Protein AF-F4RQF4-F1 (afdb_monomer_lite)

Structure (mmCIF, N/CA/C/O backbone):
data_AF-F4RQF4-F1
#
_entry.id   AF-F4RQF4-F1
#
loop_
_atom_site.group_PDB
_atom_site.id
_atom_site.type_symbol
_atom_site.label_atom_id
_atom_site.label_alt_id
_atom_site.label_comp_id
_atom_site.label_asym_id
_atom_site.label_entity_id
_atom_site.label_seq_id
_atom_site.pdbx_PDB_ins_code
_atom_site.Cartn_x
_atom_site.Cartn_y
_atom_site.Cartn_z
_atom_site.occupancy
_atom_site.B_iso_or_equiv
_atom_site.auth_seq_id
_atom_site.auth_comp_id
_atom_site.auth_asym_id
_atom_site.auth_atom_id
_atom_site.pdbx_PDB_model_num
ATOM 1 N N . MET A 1 1 ? -10.467 -9.268 26.235 1.00 45.09 1 MET A N 1
ATOM 2 C CA . MET A 1 1 ? -9.066 -8.812 26.060 1.00 45.09 1 MET A CA 1
ATOM 3 C C . MET A 1 1 ? -8.071 -9.409 27.063 1.00 45.09 1 MET A C 1
ATOM 5 O O . MET A 1 1 ? -6.919 -9.561 26.689 1.00 45.09 1 MET A O 1
ATOM 9 N N . ALA A 1 2 ? -8.479 -9.850 28.263 1.00 43.97 2 ALA A N 1
ATOM 10 C CA . ALA A 1 2 ? -7.574 -10.478 29.244 1.00 43.97 2 ALA A CA 1
ATOM 11 C C . ALA A 1 2 ? -6.861 -11.771 28.770 1.00 43.97 2 ALA A C 1
ATOM 13 O O . ALA A 1 2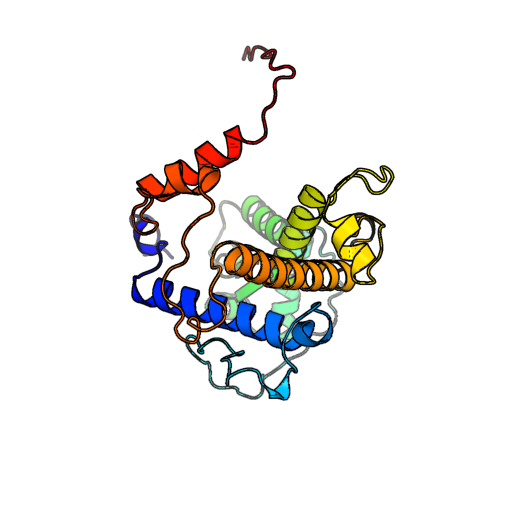 ? -5.805 -12.105 29.287 1.00 43.97 2 ALA A O 1
ATOM 14 N N . LEU A 1 3 ? -7.401 -12.482 27.769 1.00 50.00 3 LEU A N 1
ATOM 15 C CA . LEU A 1 3 ? -6.802 -13.707 27.205 1.00 50.00 3 LEU A CA 1
ATOM 16 C C . LEU A 1 3 ? -5.628 -13.461 26.235 1.00 50.00 3 LEU A C 1
ATOM 18 O O . LEU A 1 3 ? -4.933 -14.411 25.871 1.00 50.00 3 LEU A O 1
ATOM 22 N N . ALA A 1 4 ? -5.450 -12.223 25.765 1.00 56.03 4 ALA A N 1
ATOM 23 C CA . ALA A 1 4 ? -4.355 -11.845 24.865 1.00 56.03 4 ALA A CA 1
ATOM 24 C C . ALA A 1 4 ? -3.188 -11.187 25.614 1.00 56.03 4 ALA A C 1
ATOM 26 O O . ALA A 1 4 ? -2.066 -11.169 25.112 1.00 56.03 4 ALA A O 1
ATOM 27 N N . ASP A 1 5 ? -3.447 -10.676 26.817 1.00 48.09 5 ASP A N 1
ATOM 28 C CA . ASP A 1 5 ? -2.423 -10.089 27.664 1.00 48.09 5 ASP A CA 1
ATOM 29 C C . ASP A 1 5 ? -1.474 -11.203 28.141 1.00 48.09 5 ASP A C 1
ATOM 31 O O . ASP A 1 5 ? -1.923 -12.228 28.655 1.00 48.09 5 ASP A O 1
ATOM 35 N N . LYS A 1 6 ? -0.161 -11.020 27.948 1.00 59.88 6 LYS A N 1
ATOM 36 C CA . LYS A 1 6 ? 0.921 -11.947 28.361 1.00 59.88 6 LYS A CA 1
ATOM 37 C C . LYS A 1 6 ? 1.139 -13.227 27.532 1.00 59.88 6 LYS A C 1
ATOM 39 O O . LYS A 1 6 ? 1.887 -14.098 27.977 1.00 59.88 6 LYS A O 1
ATOM 44 N N . LYS A 1 7 ? 0.569 -13.373 26.329 1.00 70.88 7 LYS A N 1
ATOM 45 C CA . LYS A 1 7 ? 1.021 -14.445 25.415 1.00 70.88 7 LYS A CA 1
ATOM 46 C C . LYS A 1 7 ? 2.384 -14.092 24.815 1.00 70.88 7 LYS A C 1
ATOM 48 O O . LYS A 1 7 ? 2.594 -12.962 24.384 1.00 70.88 7 LYS A O 1
ATOM 53 N N . SER A 1 8 ? 3.299 -15.063 24.785 1.00 75.38 8 SER A N 1
ATOM 54 C CA . SER A 1 8 ? 4.610 -14.876 24.161 1.00 75.38 8 SER A CA 1
ATOM 55 C C . SER A 1 8 ? 4.438 -14.640 22.662 1.00 75.38 8 SER A C 1
ATOM 57 O O . SER A 1 8 ? 3.723 -15.378 21.983 1.00 75.38 8 SER A O 1
ATOM 59 N N . VAL A 1 9 ? 5.061 -13.578 22.159 1.00 78.69 9 VAL A N 1
ATOM 60 C CA . VAL A 1 9 ? 5.030 -13.223 20.743 1.00 78.69 9 VAL A CA 1
ATOM 61 C C . VAL A 1 9 ? 6.140 -14.004 20.050 1.00 78.69 9 VAL A C 1
ATOM 63 O O . VAL A 1 9 ? 7.322 -13.736 20.257 1.00 78.69 9 VAL A O 1
ATOM 66 N N . HIS A 1 10 ? 5.768 -14.987 19.235 1.00 81.50 10 HIS A N 1
ATOM 67 C CA . HIS A 1 10 ? 6.730 -15.761 18.458 1.00 81.50 10 HIS A CA 1
ATOM 68 C C . HIS A 1 10 ? 7.079 -15.014 17.168 1.00 81.50 10 HIS A C 1
ATOM 70 O O . HIS A 1 10 ? 6.206 -14.767 16.340 1.00 81.50 10 HIS A O 1
ATOM 76 N N . LEU A 1 11 ? 8.361 -14.678 16.975 1.00 78.00 11 LEU A N 1
ATOM 77 C CA . LEU A 1 11 ? 8.839 -14.008 15.755 1.00 78.00 11 LEU A CA 1
ATOM 78 C C . LEU A 1 11 ? 8.528 -14.811 14.485 1.00 78.00 11 LEU A C 1
ATOM 80 O O . LEU A 1 11 ? 8.206 -14.230 13.455 1.00 78.00 11 LEU A O 1
ATOM 84 N N . SER A 1 12 ? 8.539 -16.143 14.581 1.00 81.50 12 SER A N 1
ATOM 85 C CA . SER A 1 12 ? 8.175 -17.043 13.484 1.00 81.50 12 SER A CA 1
ATOM 86 C C . SER A 1 12 ? 6.748 -16.836 12.974 1.00 81.50 12 SER A C 1
ATOM 88 O O . SER A 1 12 ? 6.479 -17.151 11.825 1.00 81.50 12 SER A O 1
ATOM 90 N N . SER A 1 13 ? 5.845 -16.281 13.790 1.00 80.31 13 SER A N 1
ATOM 91 C CA . SER A 1 13 ? 4.480 -15.944 13.368 1.00 80.31 13 SER A CA 1
ATOM 92 C C . SER A 1 13 ? 4.416 -14.735 12.426 1.00 80.31 13 SER A C 1
ATOM 94 O O . SER A 1 13 ? 3.357 -14.467 11.869 1.00 80.31 13 SER A O 1
ATOM 96 N N . PHE A 1 14 ? 5.519 -13.996 12.263 1.00 81.19 14 PHE A N 1
ATOM 97 C CA . PHE A 1 14 ? 5.645 -12.873 11.326 1.00 81.19 14 PHE A CA 1
ATOM 98 C C . PHE A 1 14 ? 6.533 -13.201 10.121 1.00 81.19 14 PHE A C 1
ATOM 100 O O . PHE A 1 14 ? 6.677 -12.371 9.224 1.00 81.19 14 PHE A O 1
ATOM 107 N N . CYS A 1 15 ? 7.151 -14.383 10.100 1.00 86.44 15 CYS A N 1
ATOM 108 C CA . CYS A 1 15 ? 7.940 -14.843 8.967 1.00 86.44 15 CYS A CA 1
ATOM 109 C C . CYS A 1 15 ? 7.022 -15.527 7.947 1.00 86.44 15 CYS A C 1
ATOM 111 O O . CYS A 1 15 ? 6.143 -16.290 8.352 1.00 86.44 15 CYS A O 1
ATOM 113 N N . PRO A 1 16 ? 7.229 -15.306 6.637 1.00 88.38 16 PRO A N 1
ATOM 114 C CA . PRO A 1 16 ? 6.463 -16.012 5.627 1.00 88.38 16 PRO A CA 1
ATOM 115 C C . PRO A 1 16 ? 6.778 -17.507 5.687 1.00 88.38 16 PRO A C 1
ATOM 117 O O . PRO A 1 16 ? 7.935 -17.929 5.768 1.00 88.38 16 PRO A O 1
ATOM 120 N N . THR A 1 17 ? 5.739 -18.319 5.595 1.00 89.88 17 THR A N 1
ATOM 121 C CA . THR A 1 17 ? 5.854 -19.750 5.343 1.00 89.88 17 THR A CA 1
ATOM 122 C C . THR A 1 17 ? 6.448 -20.001 3.950 1.00 89.88 17 THR A C 1
ATOM 124 O O . THR A 1 17 ? 6.355 -19.149 3.059 1.00 89.88 17 THR A O 1
ATOM 127 N N . PRO A 1 18 ? 7.011 -21.196 3.689 1.00 91.06 18 PRO A N 1
ATOM 128 C CA . PRO A 1 18 ? 7.488 -21.552 2.352 1.00 91.06 18 PRO A CA 1
ATOM 129 C C . PRO A 1 18 ? 6.420 -21.399 1.255 1.00 91.06 18 PRO A C 1
ATOM 131 O O . PRO A 1 18 ? 6.734 -20.994 0.135 1.00 91.06 18 PRO A O 1
ATOM 134 N N . ALA A 1 19 ? 5.152 -21.675 1.578 1.00 90.31 19 ALA A N 1
ATOM 135 C CA . ALA A 1 19 ? 4.033 -21.503 0.655 1.00 90.31 19 ALA A CA 1
ATOM 136 C C . ALA A 1 19 ? 3.764 -20.020 0.344 1.00 90.31 19 ALA A C 1
ATOM 138 O O . ALA A 1 19 ? 3.606 -19.654 -0.821 1.00 90.31 19 ALA A O 1
ATOM 139 N N . GLU A 1 20 ? 3.776 -19.153 1.360 1.00 90.19 20 GLU A N 1
ATOM 140 C CA . GLU A 1 20 ? 3.622 -17.702 1.186 1.00 90.19 20 GLU A CA 1
ATOM 141 C C . GLU A 1 20 ? 4.799 -17.094 0.416 1.00 90.19 20 GLU A C 1
ATOM 143 O O . GLU A 1 20 ? 4.597 -16.240 -0.446 1.00 90.19 20 GLU A O 1
ATOM 148 N N . ALA A 1 21 ? 6.024 -17.572 0.645 1.00 91.25 21 ALA A N 1
ATOM 149 C CA . ALA A 1 21 ? 7.192 -17.152 -0.125 1.00 91.25 21 ALA A CA 1
ATOM 150 C C . ALA A 1 21 ? 7.071 -17.546 -1.611 1.00 91.25 21 ALA A C 1
ATOM 152 O O . ALA A 1 21 ? 7.332 -16.730 -2.498 1.00 91.25 21 ALA A O 1
ATOM 153 N N . ALA A 1 22 ? 6.623 -18.771 -1.908 1.00 90.56 22 ALA A N 1
ATOM 154 C CA . ALA A 1 22 ? 6.377 -19.217 -3.282 1.00 90.56 22 ALA A CA 1
ATOM 155 C C . ALA A 1 22 ? 5.245 -18.422 -3.962 1.00 90.56 22 ALA A C 1
ATOM 157 O O . ALA A 1 22 ? 5.332 -18.078 -5.150 1.00 90.56 22 ALA A O 1
ATOM 158 N N . HIS A 1 23 ? 4.198 -18.083 -3.204 1.00 92.12 23 HIS A N 1
ATOM 159 C CA . HIS A 1 23 ? 3.141 -17.187 -3.665 1.00 92.12 23 HIS A CA 1
ATOM 160 C C . HIS A 1 23 ? 3.707 -15.803 -3.999 1.00 92.12 23 HIS A C 1
ATOM 162 O O . HIS A 1 23 ? 3.520 -15.320 -5.118 1.00 92.12 23 HIS A O 1
ATOM 168 N N . TRP A 1 24 ? 4.498 -15.215 -3.099 1.00 91.50 24 TRP A N 1
ATOM 169 C CA . TRP A 1 24 ? 5.142 -13.919 -3.305 1.00 91.50 24 TRP A CA 1
ATOM 170 C C . TRP A 1 24 ? 6.011 -13.883 -4.569 1.00 91.50 24 TRP A C 1
ATOM 172 O O . TRP A 1 24 ? 5.913 -12.947 -5.365 1.00 91.50 24 TRP A O 1
ATOM 182 N N . VAL A 1 25 ? 6.790 -14.937 -4.832 1.00 90.75 25 VAL A N 1
ATOM 183 C CA . VAL A 1 25 ? 7.550 -15.074 -6.088 1.00 90.75 25 VAL A CA 1
ATOM 184 C C . VAL A 1 25 ? 6.623 -15.010 -7.305 1.00 90.75 25 VAL A C 1
ATOM 186 O O . VAL A 1 25 ? 6.936 -14.344 -8.294 1.00 90.75 25 VAL A O 1
ATOM 189 N N . SER A 1 26 ? 5.465 -15.666 -7.242 1.00 89.69 26 SER A N 1
ATOM 190 C CA . SER A 1 26 ? 4.463 -15.629 -8.314 1.00 89.69 26 SER A CA 1
ATOM 191 C C . SER A 1 26 ? 3.871 -14.227 -8.499 1.00 89.69 26 SER A C 1
ATOM 193 O O . SER A 1 26 ? 3.654 -13.798 -9.634 1.00 89.69 26 SER A O 1
ATOM 195 N N . VAL A 1 27 ? 3.679 -13.473 -7.411 1.00 91.69 27 VAL A N 1
ATOM 196 C CA . VAL A 1 27 ? 3.253 -12.066 -7.462 1.00 91.69 27 VAL A CA 1
ATOM 197 C C . VAL A 1 27 ? 4.291 -11.201 -8.172 1.00 91.69 27 VAL A C 1
ATOM 199 O O . VAL A 1 27 ? 3.941 -10.460 -9.093 1.00 91.69 27 VAL A O 1
ATOM 202 N N . VAL A 1 28 ? 5.566 -11.316 -7.793 1.00 90.88 28 VAL A N 1
ATOM 203 C CA . VAL A 1 28 ? 6.661 -10.555 -8.414 1.00 90.88 28 VAL A CA 1
ATOM 204 C C . VAL A 1 28 ? 6.774 -10.890 -9.902 1.00 90.88 28 VAL A C 1
ATOM 206 O O . VAL A 1 28 ? 6.794 -9.978 -10.730 1.00 90.88 28 VAL A O 1
ATOM 209 N N . LYS A 1 29 ? 6.743 -12.179 -10.270 1.00 89.06 29 LYS A N 1
ATOM 210 C CA . LYS A 1 29 ? 6.743 -12.618 -11.677 1.00 89.06 29 LYS A CA 1
ATOM 211 C C . LYS A 1 29 ? 5.590 -12.001 -12.466 1.00 89.06 29 LYS A C 1
ATOM 213 O O . LYS A 1 29 ? 5.806 -11.527 -13.579 1.00 89.06 29 LYS A O 1
ATOM 218 N N . ALA A 1 30 ? 4.391 -11.937 -11.886 1.00 91.25 30 ALA A N 1
ATOM 219 C CA . ALA A 1 30 ? 3.243 -11.326 -12.545 1.00 91.25 30 ALA A CA 1
ATOM 220 C C . ALA A 1 30 ? 3.394 -9.810 -12.747 1.00 91.25 30 ALA A C 1
ATOM 222 O O . ALA A 1 30 ? 2.991 -9.280 -13.785 1.00 91.25 30 ALA A O 1
ATOM 223 N N . GLN A 1 31 ? 4.002 -9.107 -11.787 1.00 91.75 31 GLN A N 1
ATOM 224 C CA . GLN A 1 31 ? 4.306 -7.680 -11.921 1.00 91.75 31 GLN A CA 1
ATOM 225 C C . GLN A 1 31 ? 5.352 -7.420 -13.012 1.00 91.75 31 GLN A C 1
ATOM 227 O O . GLN A 1 31 ? 5.153 -6.529 -13.838 1.00 91.75 31 GLN A O 1
ATOM 232 N N . VAL A 1 32 ? 6.420 -8.222 -13.054 1.00 90.31 32 VAL A N 1
ATOM 233 C CA . VAL A 1 32 ? 7.471 -8.167 -14.085 1.00 90.31 32 VAL A CA 1
ATOM 234 C C . VAL A 1 32 ? 6.878 -8.433 -15.470 1.00 90.31 32 VAL A C 1
ATOM 236 O O . VAL A 1 32 ? 7.048 -7.626 -16.381 1.00 90.31 32 VAL A O 1
ATOM 239 N N . ALA A 1 33 ? 6.102 -9.510 -15.614 1.00 90.12 33 ALA A N 1
ATOM 240 C CA . ALA A 1 33 ? 5.395 -9.855 -16.846 1.00 90.12 33 ALA A CA 1
ATOM 241 C C . ALA A 1 33 ? 4.474 -8.728 -17.329 1.00 90.12 33 ALA A C 1
ATOM 243 O O . ALA A 1 33 ? 4.433 -8.406 -18.518 1.00 90.12 33 ALA A O 1
ATOM 244 N N . LYS A 1 34 ? 3.733 -8.109 -16.403 1.00 90.88 34 LYS A N 1
ATOM 245 C CA . LYS A 1 34 ? 2.860 -6.977 -16.711 1.00 90.88 34 LYS A CA 1
ATOM 246 C C . LYS A 1 34 ? 3.654 -5.765 -17.190 1.00 90.88 34 LYS A C 1
ATOM 248 O O . LYS A 1 34 ? 3.271 -5.173 -18.193 1.00 90.88 34 LYS A O 1
ATOM 253 N N . ALA A 1 35 ? 4.739 -5.416 -16.502 1.00 90.50 35 ALA A N 1
ATOM 254 C CA . ALA A 1 35 ? 5.594 -4.300 -16.890 1.00 90.50 35 ALA A CA 1
ATOM 255 C C . ALA A 1 35 ? 6.211 -4.535 -18.279 1.00 90.50 35 ALA A C 1
ATOM 257 O O . ALA A 1 35 ? 6.092 -3.675 -19.145 1.00 90.50 35 ALA A O 1
ATOM 258 N N . LEU A 1 36 ? 6.752 -5.729 -18.544 1.00 88.00 36 LEU A N 1
ATOM 259 C CA . LEU A 1 36 ? 7.273 -6.090 -19.864 1.00 88.00 36 LEU A CA 1
ATOM 260 C C . LEU A 1 36 ? 6.205 -5.941 -20.952 1.00 88.00 36 LEU A C 1
ATOM 262 O O . LEU A 1 36 ? 6.428 -5.256 -21.941 1.00 88.00 36 LEU A O 1
ATOM 266 N N . LYS A 1 37 ? 5.014 -6.516 -20.753 1.00 86.94 37 LYS A N 1
ATOM 267 C CA . LYS A 1 37 ? 3.921 -6.459 -21.738 1.00 86.94 37 LYS A CA 1
ATOM 268 C C . LYS A 1 37 ? 3.406 -5.039 -22.005 1.00 86.94 37 LYS A C 1
ATOM 270 O O . LYS A 1 37 ? 2.798 -4.808 -23.051 1.00 86.94 37 LYS A O 1
ATOM 275 N N . GLU A 1 38 ? 3.547 -4.127 -21.049 1.00 87.94 38 GLU A N 1
ATOM 276 C CA . GLU A 1 38 ? 3.154 -2.722 -21.194 1.00 87.94 38 GLU A CA 1
ATOM 277 C C . GLU A 1 38 ? 4.241 -1.872 -21.869 1.00 87.94 38 GLU A C 1
ATOM 279 O O . GLU A 1 38 ? 3.892 -0.921 -22.556 1.00 87.94 38 GLU A O 1
ATOM 284 N N . TYR A 1 39 ? 5.524 -2.210 -21.698 1.00 85.75 39 TYR A N 1
ATOM 285 C CA . TYR A 1 39 ? 6.648 -1.407 -22.198 1.00 85.75 39 TYR A CA 1
ATOM 286 C C . TYR A 1 39 ? 7.415 -2.025 -23.374 1.00 85.75 39 TYR A C 1
ATOM 288 O O . TYR A 1 39 ? 8.308 -1.367 -23.897 1.00 85.75 39 TYR A O 1
ATOM 296 N N . VAL A 1 40 ? 7.084 -3.246 -23.811 1.00 83.88 40 VAL A N 1
ATOM 297 C CA . VAL A 1 40 ? 7.799 -3.960 -24.888 1.00 83.88 40 VAL A CA 1
ATOM 298 C C . VAL A 1 40 ? 7.928 -3.131 -26.169 1.00 83.88 40 VAL A C 1
ATOM 300 O O . VAL A 1 40 ? 9.009 -3.076 -26.741 1.00 83.88 40 VAL A O 1
ATOM 303 N N . ASP A 1 41 ? 6.880 -2.397 -26.548 1.00 84.69 41 ASP A N 1
ATOM 304 C CA . ASP A 1 41 ? 6.856 -1.578 -27.769 1.00 84.69 41 ASP A CA 1
ATOM 305 C C . ASP A 1 41 ? 7.800 -0.360 -27.691 1.00 84.69 41 ASP A C 1
ATOM 307 O O . ASP A 1 41 ? 8.138 0.250 -28.702 1.00 84.69 41 ASP A O 1
ATOM 311 N N . HIS A 1 42 ? 8.244 -0.003 -26.483 1.00 79.56 42 HIS A N 1
ATOM 312 C CA . HIS A 1 42 ? 9.169 1.100 -26.221 1.00 79.56 42 HIS A CA 1
ATOM 313 C C . HIS A 1 42 ? 10.614 0.630 -26.013 1.00 79.56 42 HIS A C 1
ATOM 315 O O . HIS A 1 42 ? 11.502 1.456 -25.793 1.00 79.56 42 HIS A O 1
ATOM 321 N N . LEU A 1 43 ? 10.866 -0.682 -26.047 1.00 77.44 43 LEU A N 1
ATOM 322 C CA . LEU A 1 43 ? 12.189 -1.244 -25.820 1.00 77.44 43 LEU A CA 1
ATOM 323 C C . LEU A 1 43 ? 12.943 -1.428 -27.145 1.00 77.44 43 LEU A C 1
ATOM 325 O O . LEU A 1 43 ? 12.468 -2.135 -28.036 1.00 77.44 43 LEU A O 1
ATOM 329 N N . PRO A 1 44 ? 14.146 -0.845 -27.289 1.00 74.44 44 PRO A N 1
ATOM 330 C CA . PRO A 1 44 ? 14.930 -0.999 -28.506 1.00 74.44 44 PRO A CA 1
ATOM 331 C C . PRO A 1 44 ? 15.363 -2.460 -28.677 1.00 74.44 44 PRO A C 1
ATOM 333 O O . PRO A 1 44 ? 15.967 -3.043 -27.779 1.00 74.44 44 PRO A O 1
ATOM 336 N N . GLY A 1 45 ? 15.057 -3.043 -29.839 1.00 75.12 45 GLY A N 1
ATOM 337 C CA . GLY A 1 45 ? 15.397 -4.433 -30.164 1.00 75.12 45 GLY A CA 1
ATOM 338 C C . GLY A 1 45 ? 14.482 -5.488 -29.535 1.00 75.12 45 GLY A C 1
ATOM 339 O O . GLY A 1 45 ? 14.750 -6.679 -29.687 1.00 75.12 45 GLY A O 1
ATOM 340 N N . ALA A 1 46 ? 13.408 -5.087 -28.849 1.00 73.56 46 ALA A N 1
ATOM 341 C CA . ALA A 1 46 ? 12.435 -6.034 -28.325 1.00 73.56 46 ALA A CA 1
ATOM 342 C C . ALA A 1 46 ? 11.587 -6.659 -29.450 1.00 73.56 46 ALA A C 1
ATOM 344 O O . ALA A 1 46 ? 11.332 -6.016 -30.474 1.00 73.56 46 ALA A O 1
ATOM 345 N N . PRO A 1 47 ? 11.140 -7.918 -29.284 1.00 76.19 47 PRO A N 1
ATOM 346 C CA . PRO A 1 47 ? 10.203 -8.521 -30.217 1.00 76.19 47 PRO A CA 1
ATOM 347 C C . PRO A 1 47 ? 8.865 -7.776 -30.185 1.00 76.19 47 PRO A C 1
ATOM 349 O O . PRO A 1 47 ? 8.472 -7.229 -29.157 1.00 76.19 47 PRO A O 1
ATOM 352 N N . ASP A 1 48 ? 8.139 -7.826 -31.302 1.00 79.44 48 ASP A N 1
ATOM 353 C CA . ASP A 1 48 ? 6.743 -7.384 -31.361 1.00 79.44 48 ASP A CA 1
ATOM 354 C C . ASP A 1 48 ? 5.945 -8.021 -30.211 1.00 79.44 48 ASP A C 1
ATOM 356 O O . ASP A 1 48 ? 6.075 -9.219 -29.935 1.00 79.44 48 ASP A O 1
ATOM 360 N N . ARG A 1 49 ? 5.103 -7.227 -29.549 1.00 79.25 49 ARG A N 1
ATOM 361 C CA . ARG A 1 49 ? 4.221 -7.651 -28.463 1.00 79.25 49 ARG A CA 1
ATOM 362 C C . ARG A 1 49 ? 3.437 -8.923 -28.780 1.00 79.25 49 ARG A C 1
ATOM 364 O O . ARG A 1 49 ? 3.214 -9.727 -27.876 1.00 79.25 49 ARG A O 1
ATOM 371 N N . LEU A 1 50 ? 3.025 -9.114 -30.035 1.00 80.25 50 LEU A N 1
ATOM 372 C CA . LEU A 1 50 ? 2.293 -10.307 -30.484 1.00 80.25 50 LEU A CA 1
ATOM 373 C C . LEU A 1 50 ? 3.148 -11.583 -30.490 1.00 80.25 50 LEU A C 1
ATOM 375 O O . LEU A 1 50 ? 2.607 -12.684 -30.452 1.00 80.25 50 LEU A O 1
ATOM 379 N N . LYS A 1 51 ? 4.475 -11.438 -30.525 1.00 80.56 51 LYS A N 1
ATOM 380 C CA . LYS A 1 51 ? 5.447 -12.539 -30.486 1.00 80.56 51 LYS A CA 1
ATOM 381 C C . LYS A 1 51 ? 5.861 -12.909 -29.062 1.00 80.56 51 LYS A C 1
ATOM 383 O O . LYS A 1 51 ? 6.612 -13.867 -28.887 1.00 80.56 51 LYS A O 1
ATOM 388 N N . LEU A 1 52 ? 5.413 -12.162 -28.050 1.00 77.56 52 LEU A N 1
ATOM 389 C CA . LEU A 1 52 ? 5.672 -12.523 -26.661 1.00 77.56 52 LEU A CA 1
ATOM 390 C C . LEU A 1 52 ? 4.934 -13.822 -26.302 1.00 77.56 52 LEU A C 1
ATOM 392 O O . LEU A 1 52 ? 3.786 -14.011 -26.713 1.00 77.56 52 LEU A O 1
ATOM 396 N N . PRO A 1 53 ? 5.547 -14.699 -25.487 1.00 81.75 53 PRO A N 1
ATOM 397 C CA . PRO A 1 53 ? 4.854 -15.866 -24.962 1.00 81.75 53 PRO A CA 1
ATOM 398 C C . PRO A 1 53 ? 3.659 -15.442 -24.098 1.00 81.75 53 PRO A C 1
ATOM 400 O O . PRO A 1 53 ? 3.551 -14.297 -23.647 1.00 81.75 53 PRO A O 1
ATOM 403 N N . SER A 1 54 ? 2.752 -16.380 -23.824 1.00 85.44 54 SER A N 1
ATOM 404 C CA . SER A 1 54 ? 1.639 -16.132 -22.906 1.00 85.44 54 SER A CA 1
ATOM 405 C C . SER A 1 54 ? 2.162 -15.910 -21.484 1.00 85.44 54 SER A C 1
ATOM 407 O O . SER A 1 54 ? 2.417 -16.855 -20.741 1.00 85.44 54 SER A O 1
ATOM 409 N N . LEU A 1 55 ? 2.331 -14.643 -21.104 1.00 86.50 55 LEU A N 1
ATOM 410 C CA . LEU A 1 55 ? 2.803 -14.249 -19.782 1.00 86.50 55 LEU A CA 1
ATOM 411 C C . LEU A 1 55 ? 1.639 -14.099 -18.796 1.00 86.50 55 LEU A C 1
ATOM 413 O O . LEU A 1 55 ? 0.648 -13.416 -19.069 1.00 86.50 55 LEU A O 1
ATOM 417 N N . MET A 1 56 ? 1.803 -14.658 -17.598 1.00 88.31 56 MET A N 1
ATOM 418 C CA . MET A 1 56 ? 0.886 -14.435 -16.481 1.00 88.31 56 MET A CA 1
ATOM 419 C C . MET A 1 56 ? 1.068 -13.016 -15.940 1.00 88.31 56 MET A C 1
ATOM 421 O O . MET A 1 56 ? 2.019 -12.745 -15.224 1.00 88.31 56 MET A O 1
ATOM 425 N N . THR A 1 57 ? 0.162 -12.093 -16.273 1.00 89.94 57 THR A N 1
ATOM 426 C CA . THR A 1 57 ? 0.242 -10.681 -15.834 1.00 89.94 57 THR A CA 1
ATOM 427 C C . THR A 1 57 ? -0.616 -10.362 -14.611 1.00 89.94 57 THR A C 1
ATOM 429 O O . THR A 1 57 ? -0.701 -9.205 -14.191 1.00 89.94 57 THR A O 1
ATOM 432 N N . LYS A 1 58 ? -1.333 -11.358 -14.088 1.00 92.00 58 LYS A N 1
ATOM 433 C CA . LYS A 1 58 ? -2.160 -11.242 -12.889 1.00 92.00 58 LYS A CA 1
ATOM 434 C C . LYS A 1 58 ? -1.586 -12.179 -11.826 1.00 92.00 58 LYS A C 1
ATOM 436 O O . LYS A 1 58 ? -1.343 -13.341 -12.151 1.00 92.00 58 LYS A O 1
ATOM 441 N N . PRO A 1 59 ? -1.338 -11.685 -10.604 1.00 91.25 59 PRO A N 1
ATOM 442 C CA . PRO A 1 59 ? -0.884 -12.541 -9.521 1.00 91.25 59 PRO A CA 1
ATOM 443 C C . PRO A 1 59 ? -1.967 -13.576 -9.170 1.00 91.25 59 PRO A C 1
ATOM 445 O O . PRO A 1 59 ? -3.154 -13.291 -9.366 1.00 91.25 59 PRO A O 1
ATOM 448 N N . PRO A 1 60 ? -1.585 -14.753 -8.647 1.00 91.56 60 PRO A N 1
ATOM 449 C CA . PRO A 1 60 ? -2.551 -15.697 -8.098 1.00 91.56 60 PRO A CA 1
ATOM 450 C C . PRO A 1 60 ? -3.319 -15.052 -6.928 1.00 91.56 60 PRO A C 1
ATOM 452 O O . PRO A 1 60 ? -2.710 -14.323 -6.139 1.00 91.56 60 PRO A O 1
ATOM 455 N N . PRO A 1 61 ? -4.640 -15.281 -6.807 1.00 91.06 61 PRO A N 1
ATOM 456 C CA . PRO A 1 61 ? -5.426 -14.732 -5.705 1.00 91.06 61 PRO A CA 1
ATOM 457 C C . PRO A 1 61 ? -4.935 -15.283 -4.356 1.00 91.06 61 PRO A C 1
ATOM 459 O O . PRO A 1 61 ? -4.457 -16.414 -4.285 1.00 91.06 61 PRO A O 1
ATOM 462 N N . ILE A 1 62 ? -5.046 -14.472 -3.303 1.00 89.88 62 ILE A N 1
ATOM 463 C CA . ILE A 1 62 ? -4.884 -14.883 -1.900 1.00 89.88 62 ILE A CA 1
ATOM 464 C C . ILE A 1 62 ? -6.249 -14.701 -1.259 1.00 89.88 62 ILE A C 1
ATOM 466 O O . ILE A 1 62 ? -6.805 -13.612 -1.396 1.00 89.88 62 ILE A O 1
ATOM 470 N N . ASP A 1 63 ? -6.763 -15.749 -0.616 1.00 86.50 63 ASP A N 1
ATOM 471 C CA . ASP A 1 63 ? -8.010 -15.743 0.158 1.00 86.50 63 ASP A CA 1
ATOM 472 C C . ASP A 1 63 ? -9.108 -14.870 -0.470 1.00 86.50 63 ASP A C 1
ATOM 474 O O . ASP A 1 63 ? -9.519 -13.860 0.110 1.00 86.50 63 ASP A O 1
ATOM 478 N N . PRO A 1 64 ? -9.535 -15.193 -1.708 1.00 84.56 64 PRO A N 1
ATOM 479 C CA . PRO A 1 64 ? -10.527 -14.394 -2.402 1.00 84.56 64 PRO A CA 1
ATOM 480 C C . PRO A 1 64 ? -11.806 -14.339 -1.568 1.00 84.56 64 PRO A C 1
ATOM 482 O O . PRO A 1 64 ? -12.415 -15.362 -1.267 1.00 84.56 64 PRO A O 1
ATOM 485 N N . ILE A 1 65 ? -12.198 -13.125 -1.194 1.00 87.94 65 ILE A N 1
ATOM 486 C CA . ILE A 1 65 ? -13.450 -12.870 -0.490 1.00 87.94 65 ILE A CA 1
ATOM 487 C C . ILE A 1 65 ? -14.550 -12.746 -1.540 1.00 87.94 65 ILE A C 1
ATOM 489 O O . ILE A 1 65 ? -14.390 -12.020 -2.527 1.00 87.94 65 ILE A O 1
ATOM 493 N N . ASP A 1 66 ? -15.675 -13.418 -1.309 1.00 88.94 66 ASP A N 1
ATOM 494 C CA . ASP A 1 66 ? -16.836 -13.306 -2.180 1.00 88.94 66 ASP A CA 1
ATOM 495 C C . ASP A 1 66 ? -17.322 -11.855 -2.247 1.00 88.94 66 ASP A C 1
ATOM 497 O O . ASP A 1 66 ? -17.643 -11.209 -1.239 1.00 88.94 66 ASP A O 1
ATOM 501 N N . MET A 1 67 ? -17.371 -11.334 -3.473 1.00 86.38 67 MET A N 1
ATOM 502 C CA . MET A 1 67 ? -17.894 -10.001 -3.726 1.00 86.38 67 MET A CA 1
ATOM 503 C C . MET A 1 67 ? -19.395 -10.003 -3.457 1.00 86.38 67 MET A C 1
ATOM 505 O O . MET A 1 67 ? -20.170 -10.641 -4.166 1.00 86.38 67 MET A O 1
ATOM 509 N N . HIS A 1 68 ? -19.804 -9.242 -2.454 1.00 88.06 68 HIS A N 1
ATOM 510 C CA . HIS A 1 68 ? -21.198 -8.941 -2.173 1.00 88.06 68 HIS A CA 1
ATOM 511 C C . HIS A 1 68 ? -21.430 -7.445 -2.365 1.00 88.06 68 HIS A C 1
ATOM 513 O O . HIS A 1 68 ? -20.502 -6.638 -2.271 1.00 88.06 68 HIS A O 1
ATOM 519 N N . LEU A 1 69 ? -22.676 -7.067 -2.645 1.00 90.00 69 LEU A N 1
ATOM 520 C CA . LEU A 1 69 ? -23.049 -5.660 -2.672 1.00 90.00 69 LEU A CA 1
ATOM 521 C C . LEU A 1 69 ? -22.811 -5.080 -1.265 1.00 90.00 69 LEU A C 1
ATOM 523 O O . LEU A 1 69 ? -23.418 -5.577 -0.310 1.00 90.00 69 LEU A O 1
ATOM 527 N N . PRO A 1 70 ? -21.926 -4.080 -1.098 1.00 84.50 70 PRO A N 1
ATOM 528 C CA . PRO A 1 70 ? -21.655 -3.534 0.219 1.00 84.50 70 PRO A CA 1
ATOM 529 C C . PRO A 1 70 ? -22.901 -2.811 0.731 1.00 84.50 70 PRO A C 1
ATOM 531 O O . PRO A 1 70 ? -23.512 -2.010 0.022 1.00 84.50 70 PRO A O 1
ATOM 534 N N . ASN A 1 71 ? -23.266 -3.074 1.983 1.00 86.06 71 ASN A N 1
ATOM 535 C CA . ASN A 1 71 ? -24.339 -2.352 2.652 1.00 86.06 71 ASN A CA 1
ATOM 536 C C . ASN A 1 71 ? -23.792 -1.026 3.202 1.00 86.06 71 ASN A C 1
ATOM 538 O O . ASN A 1 71 ? -23.335 -0.956 4.343 1.00 86.06 71 ASN A O 1
ATOM 542 N N . ILE A 1 72 ? -23.756 0.001 2.351 1.00 87.81 72 ILE A N 1
ATOM 543 C CA . ILE A 1 72 ? -23.189 1.311 2.687 1.00 87.81 72 ILE A CA 1
ATOM 544 C C . ILE A 1 72 ? -24.277 2.189 3.305 1.00 87.81 72 ILE A C 1
ATOM 546 O O . ILE A 1 72 ? -25.232 2.572 2.631 1.00 87.81 72 ILE A O 1
ATOM 550 N N . HIS A 1 73 ? -24.088 2.560 4.570 1.00 85.44 73 HIS A N 1
ATOM 551 C CA . HIS A 1 73 ? -24.916 3.548 5.260 1.00 85.44 73 HIS A CA 1
ATOM 552 C C . HIS A 1 73 ? -24.141 4.848 5.396 1.00 85.44 73 HIS A C 1
ATOM 554 O O . HIS A 1 73 ? -23.073 4.882 6.008 1.00 85.44 73 HIS A O 1
ATOM 560 N N . PHE A 1 74 ? -24.676 5.925 4.829 1.00 89.31 74 PHE A N 1
ATOM 561 C CA . PHE A 1 74 ? -24.083 7.246 4.980 1.00 89.31 74 PHE A CA 1
ATOM 562 C C . PHE A 1 74 ? -24.527 7.867 6.299 1.00 89.31 74 PHE A C 1
ATOM 564 O O . PHE A 1 74 ? -25.719 8.059 6.543 1.00 89.31 74 PHE A O 1
ATOM 571 N N . LEU A 1 75 ? -23.548 8.210 7.129 1.00 88.50 75 LEU A N 1
ATOM 572 C CA . LEU A 1 75 ? -23.771 9.066 8.283 1.00 88.50 75 LEU A CA 1
ATOM 573 C C . LEU A 1 75 ? -23.943 10.514 7.809 1.00 88.50 75 LEU A C 1
ATOM 575 O O . LEU A 1 75 ? -23.312 10.959 6.847 1.00 88.50 75 LEU A O 1
ATOM 579 N N . ARG A 1 76 ? -24.822 11.252 8.483 1.00 90.31 76 ARG A N 1
ATOM 580 C CA . ARG A 1 76 ? -24.967 12.697 8.310 1.00 90.31 76 ARG A CA 1
ATOM 581 C C . ARG A 1 76 ? -23.688 13.384 8.770 1.00 90.31 76 ARG A C 1
ATOM 583 O O . ARG A 1 76 ? -23.029 12.920 9.701 1.00 90.31 76 ARG A O 1
ATOM 590 N N . MET A 1 77 ? -23.383 14.520 8.146 1.00 89.19 77 MET A N 1
ATOM 591 C CA . MET A 1 77 ? -22.265 15.358 8.570 1.00 89.19 77 MET A CA 1
ATOM 592 C C . MET A 1 77 ? -22.395 15.707 10.052 1.00 89.19 77 MET A C 1
ATOM 594 O O . MET A 1 77 ? -23.476 16.057 10.529 1.00 89.19 77 MET A O 1
ATOM 598 N N . ILE A 1 78 ? -21.278 15.578 10.755 1.00 88.62 78 ILE A N 1
ATOM 599 C CA . ILE A 1 78 ? -21.171 15.798 12.189 1.00 88.62 78 ILE A CA 1
ATOM 600 C C . ILE A 1 78 ? -20.555 17.177 12.391 1.00 88.62 78 ILE A C 1
ATOM 602 O O . ILE A 1 78 ? -19.424 17.408 11.972 1.00 88.62 78 ILE A O 1
ATOM 606 N N . ASP A 1 79 ? -21.288 18.078 13.041 1.00 86.94 79 ASP A N 1
ATOM 607 C CA . ASP A 1 79 ? -20.769 19.381 13.464 1.00 86.94 79 ASP A CA 1
ATOM 608 C C . ASP A 1 79 ? -20.083 19.245 14.831 1.00 86.94 79 ASP A C 1
ATOM 610 O O . ASP A 1 79 ? -20.590 19.662 15.873 1.00 86.94 79 ASP A O 1
ATOM 614 N N . ALA A 1 80 ? -18.951 18.539 14.845 1.00 82.62 80 ALA A N 1
ATOM 615 C CA . ALA A 1 80 ? -18.105 18.400 16.020 1.00 82.62 80 ALA A CA 1
ATOM 616 C C . ALA A 1 80 ? -16.646 18.657 15.632 1.00 82.62 80 ALA A C 1
ATOM 618 O O . ALA A 1 80 ? -16.207 18.191 14.580 1.00 82.62 80 ALA A O 1
ATOM 619 N N . PRO A 1 81 ? -15.872 19.362 16.476 1.00 80.50 81 PRO A N 1
ATOM 620 C CA . PRO A 1 81 ? -14.450 19.524 16.225 1.00 80.50 81 PRO A CA 1
ATOM 621 C C . PRO A 1 81 ? -13.789 18.147 16.276 1.00 80.50 81 PRO A C 1
ATOM 623 O O . PRO A 1 81 ? -14.006 17.407 17.226 1.00 80.50 81 PRO A O 1
ATOM 626 N N . ASP A 1 82 ? -12.967 17.800 15.298 1.00 78.19 82 ASP A N 1
ATOM 627 C CA . ASP A 1 82 ? -12.222 16.536 15.244 1.00 78.19 82 ASP A CA 1
ATOM 628 C C . ASP A 1 82 ? -10.728 16.721 15.562 1.00 78.19 82 ASP A C 1
ATOM 630 O O . ASP A 1 82 ? -9.990 15.753 15.702 1.00 78.19 82 ASP A O 1
ATOM 634 N N . SER A 1 83 ? -10.285 17.962 15.766 1.00 84.31 83 SER A N 1
ATOM 635 C CA . SER A 1 83 ? -8.887 18.349 15.995 1.00 84.31 83 SER A CA 1
ATOM 636 C C . SER A 1 83 ? -8.409 18.221 17.449 1.00 84.31 83 SER A C 1
ATOM 638 O O . SER A 1 83 ? -7.307 18.651 17.793 1.00 84.31 83 SER A O 1
ATOM 640 N N . SER A 1 84 ? -9.223 17.643 18.337 1.00 86.06 84 SER A N 1
ATOM 641 C CA . SER A 1 84 ? -8.875 17.460 19.749 1.00 86.06 84 SER A CA 1
ATOM 642 C C . SER A 1 84 ? -9.395 16.138 20.304 1.00 86.06 84 SER A C 1
ATOM 644 O O . SER A 1 84 ? -10.363 15.574 19.804 1.00 86.06 84 SER A O 1
ATOM 646 N N . ALA A 1 85 ? -8.787 15.661 21.394 1.00 84.12 85 ALA A N 1
ATOM 647 C CA . ALA A 1 85 ? -9.236 14.445 22.077 1.00 84.12 85 ALA A CA 1
ATOM 648 C C . ALA A 1 85 ? -10.698 14.546 22.559 1.00 84.12 85 ALA A C 1
ATOM 650 O O . ALA A 1 85 ? -11.451 13.585 22.450 1.00 84.12 85 ALA A O 1
ATOM 651 N N . GLU A 1 86 ? -11.104 15.716 23.061 1.00 85.50 86 GLU A N 1
ATOM 652 C CA . GLU A 1 86 ? -12.497 16.009 23.440 1.00 85.50 86 GLU A CA 1
ATOM 653 C C . GLU A 1 86 ? -13.423 15.895 22.222 1.00 85.50 86 GLU A C 1
ATOM 655 O O . GLU A 1 86 ? -14.480 15.271 22.266 1.00 85.50 86 GLU A O 1
ATOM 660 N N . GLY A 1 87 ? -12.968 16.473 21.115 1.00 86.81 87 GLY A N 1
ATOM 661 C CA . GLY A 1 87 ? -13.631 16.449 19.829 1.00 86.81 87 GLY A CA 1
ATOM 662 C C . GLY A 1 87 ? -13.896 15.043 19.301 1.00 86.81 87 GLY A C 1
ATOM 663 O O . GLY A 1 87 ? -15.031 14.705 18.973 1.00 86.81 87 GLY A O 1
ATOM 664 N N . VAL A 1 88 ? -12.881 14.177 19.348 1.00 87.19 88 VAL A N 1
ATOM 665 C CA . VAL A 1 88 ? -13.013 12.758 18.986 1.00 87.19 88 VAL A CA 1
ATOM 666 C C . VAL A 1 88 ? -14.080 12.049 19.824 1.00 87.19 88 VAL A C 1
ATOM 668 O O . VAL A 1 88 ? -14.811 11.224 19.281 1.00 87.19 88 VAL A O 1
ATOM 671 N N . SER A 1 89 ? -14.236 12.380 21.114 1.00 87.94 89 SER A N 1
ATOM 672 C CA . SER A 1 89 ? -15.348 11.828 21.906 1.00 87.94 89 SER A CA 1
ATOM 673 C C . SER A 1 89 ? -16.696 12.222 21.320 1.00 87.94 89 SER A C 1
ATOM 675 O O . SER A 1 89 ? -17.546 11.361 21.132 1.00 87.94 89 SER A O 1
ATOM 677 N N . ARG A 1 90 ? -16.878 13.506 20.994 1.00 89.00 90 ARG A N 1
ATOM 678 C CA . ARG A 1 90 ? -18.139 14.020 20.440 1.00 89.00 90 ARG A CA 1
ATOM 679 C C . ARG A 1 90 ? -18.463 13.382 19.094 1.00 89.00 90 ARG A C 1
ATOM 681 O O . ARG A 1 90 ? -19.617 13.054 18.847 1.00 89.00 90 ARG A O 1
ATOM 688 N N . VAL A 1 91 ? -17.449 13.160 18.255 1.00 89.06 91 VAL A N 1
ATOM 689 C CA . VAL A 1 91 ? -17.604 12.429 16.991 1.00 89.06 91 VAL A CA 1
ATOM 690 C C . VAL A 1 91 ? -18.089 11.001 17.249 1.00 89.06 91 VAL A C 1
ATOM 692 O O . VAL A 1 91 ? -19.048 10.570 16.618 1.00 89.06 91 VAL A O 1
ATOM 695 N N . LEU A 1 92 ? -17.483 10.271 18.193 1.00 87.81 92 LEU A N 1
ATOM 696 C CA . LEU A 1 92 ? -17.915 8.909 18.532 1.00 87.81 92 LEU A CA 1
ATOM 697 C C . LEU A 1 92 ? -19.346 8.875 19.084 1.00 87.81 92 LEU A C 1
ATOM 699 O O . LEU A 1 92 ? -20.133 8.023 18.673 1.00 87.81 92 LEU A O 1
ATOM 703 N N . ASP A 1 93 ? -19.691 9.803 19.975 1.00 88.50 93 ASP A N 1
ATOM 704 C CA . ASP A 1 93 ? -21.030 9.896 20.558 1.00 88.50 93 ASP A CA 1
ATOM 705 C C . ASP A 1 93 ? -22.086 10.199 19.477 1.00 88.50 93 ASP A C 1
ATOM 707 O O . ASP A 1 93 ? -23.154 9.586 19.454 1.00 88.50 93 ASP A O 1
ATOM 711 N N . GLU A 1 94 ? -21.769 11.076 18.522 1.00 89.81 94 GLU A N 1
ATOM 712 C CA . GLU A 1 94 ? -22.645 11.400 17.396 1.00 89.81 94 GLU A CA 1
ATOM 713 C C . GLU A 1 94 ? -22.787 10.232 16.407 1.00 89.81 94 GLU A C 1
ATOM 715 O O . GLU A 1 94 ? -23.893 9.953 15.945 1.00 89.81 94 GLU A O 1
ATOM 720 N N . VAL A 1 95 ? -21.708 9.495 16.123 1.00 88.88 95 VAL A N 1
ATOM 721 C CA . VAL A 1 95 ? -21.769 8.265 15.316 1.00 88.88 95 VAL A CA 1
ATOM 722 C C . VAL A 1 95 ? -22.724 7.256 15.959 1.00 88.88 95 VAL A C 1
ATOM 724 O O . VAL A 1 95 ? -23.617 6.744 15.286 1.00 88.88 95 VAL A O 1
ATOM 727 N N . ILE A 1 96 ? -22.598 7.013 17.268 1.00 87.50 96 ILE A N 1
ATOM 728 C CA . ILE A 1 96 ? -23.489 6.106 18.012 1.00 87.50 96 ILE A CA 1
ATOM 729 C C . ILE A 1 96 ? -24.940 6.596 17.940 1.00 87.50 96 ILE A C 1
ATOM 731 O O . ILE A 1 96 ? -25.849 5.810 17.655 1.00 87.50 96 ILE A O 1
ATOM 735 N N . ARG A 1 97 ? -25.157 7.905 18.128 1.00 88.69 97 ARG A N 1
ATOM 736 C CA . ARG A 1 97 ? -26.481 8.533 18.048 1.00 88.69 97 ARG A CA 1
ATOM 737 C C . ARG A 1 97 ? -27.128 8.339 16.678 1.00 88.69 97 ARG A C 1
ATOM 739 O O . ARG A 1 97 ? -28.320 8.052 16.612 1.00 88.69 97 ARG A O 1
ATOM 746 N N . GLN A 1 98 ? -26.368 8.486 15.594 1.00 90.69 98 GLN A N 1
ATOM 747 C CA . GLN A 1 98 ? -26.879 8.311 14.233 1.00 90.69 98 GLN A CA 1
ATOM 748 C C . GLN A 1 98 ? -27.167 6.850 13.880 1.00 90.69 98 GLN A C 1
ATOM 750 O O . GLN A 1 98 ? -28.120 6.586 13.151 1.00 90.69 98 GLN A O 1
ATOM 755 N N . ILE A 1 99 ? -26.387 5.908 14.417 1.00 87.81 99 ILE A N 1
ATOM 756 C CA . ILE A 1 99 ? -26.654 4.469 14.277 1.00 87.81 99 ILE A CA 1
ATOM 757 C C . ILE A 1 99 ? -27.899 4.064 15.098 1.00 87.81 99 ILE A C 1
ATOM 759 O O . ILE A 1 99 ? -28.553 3.071 14.785 1.00 87.81 99 ILE A O 1
ATOM 763 N N . GLY A 1 100 ? -28.262 4.842 16.125 1.00 87.56 100 GLY A N 1
ATOM 764 C CA . GLY A 1 100 ? -29.440 4.595 16.961 1.00 87.56 100 GLY A CA 1
ATOM 765 C C . GLY A 1 100 ? -29.245 3.450 17.957 1.00 87.56 100 GLY A C 1
ATOM 766 O O . GLY A 1 100 ? -30.217 2.822 18.376 1.00 87.56 100 GLY A O 1
ATOM 767 N N . LEU A 1 101 ? -27.994 3.154 18.321 1.00 85.56 101 LEU A N 1
ATOM 768 C CA . LEU A 1 101 ? -27.657 2.144 19.323 1.00 85.56 101 LEU A CA 1
ATOM 769 C C . LEU A 1 101 ? -27.352 2.795 20.671 1.00 85.56 101 LEU A C 1
ATOM 771 O O . LEU A 1 101 ? -26.817 3.897 20.743 1.00 85.56 101 LEU A O 1
ATOM 775 N N . ASP A 1 102 ? -27.666 2.083 21.751 1.00 86.50 102 ASP A N 1
ATOM 776 C CA . ASP A 1 102 ? -27.214 2.471 23.085 1.00 86.50 102 ASP A CA 1
ATOM 777 C C . ASP A 1 102 ? -25.690 2.306 23.204 1.00 86.50 102 ASP A C 1
ATOM 779 O O . ASP A 1 102 ? -25.116 1.345 22.683 1.00 86.50 102 ASP A O 1
ATOM 783 N N . LYS A 1 103 ? -25.032 3.220 23.927 1.00 81.81 103 LYS A N 1
ATOM 784 C CA . LYS A 1 103 ? -23.570 3.238 24.087 1.00 81.81 103 LYS A CA 1
ATOM 785 C C . LYS A 1 103 ? -23.036 1.934 24.687 1.00 81.81 103 LYS A C 1
ATOM 787 O O . LYS A 1 103 ? -21.992 1.456 24.249 1.00 81.81 103 LYS A O 1
ATOM 792 N N . LYS A 1 104 ? -23.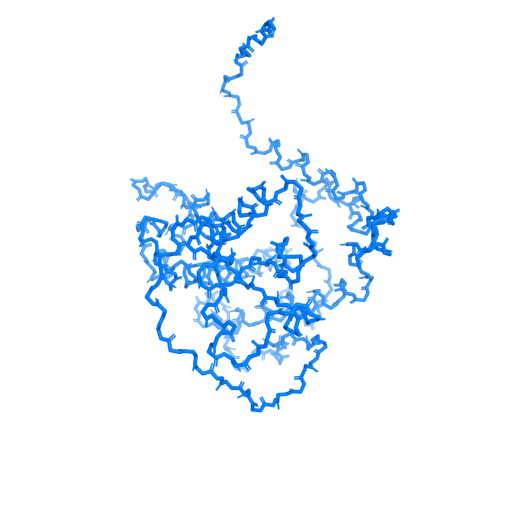748 1.331 25.649 1.00 84.75 104 LYS A N 1
ATOM 793 C CA . LYS A 1 104 ? -23.331 0.061 26.266 1.00 84.75 104 LYS A CA 1
ATOM 794 C C . LYS A 1 104 ? -23.469 -1.088 25.281 1.00 84.75 104 LYS A C 1
ATOM 796 O O . LYS A 1 104 ? -22.522 -1.844 25.106 1.00 84.75 104 LYS A O 1
ATOM 801 N N . LYS A 1 105 ? -24.606 -1.159 24.583 1.00 85.44 105 LYS A N 1
ATOM 802 C CA . LYS A 1 105 ? -24.862 -2.187 23.565 1.00 85.44 105 LYS A CA 1
ATOM 803 C C . LYS A 1 105 ? -23.866 -2.105 22.407 1.00 85.44 105 LYS A C 1
ATOM 805 O O . LYS A 1 105 ? -23.420 -3.124 21.896 1.00 85.44 105 LYS A O 1
ATOM 810 N N . TYR A 1 106 ? -23.492 -0.899 21.990 1.00 80.81 106 TYR A N 1
ATOM 811 C CA . TYR A 1 106 ? -22.494 -0.729 20.939 1.00 80.81 106 TYR A CA 1
ATOM 812 C C . TYR A 1 106 ? -21.087 -1.113 21.407 1.00 80.81 106 TYR A C 1
ATOM 814 O O . TYR A 1 106 ? -20.351 -1.743 20.655 1.00 80.81 106 TYR A O 1
ATOM 822 N N . ALA A 1 107 ? -20.742 -0.817 22.663 1.00 84.38 107 ALA A N 1
ATOM 823 C CA . ALA A 1 107 ? -19.463 -1.193 23.262 1.00 84.38 107 ALA A CA 1
ATOM 824 C C . ALA A 1 107 ? -19.269 -2.713 23.451 1.00 84.38 107 ALA A C 1
ATOM 826 O O . ALA A 1 107 ? -18.150 -3.154 23.715 1.00 84.38 107 ALA A O 1
ATOM 827 N N . GLU A 1 108 ? -20.324 -3.521 23.299 1.00 86.62 108 GLU A N 1
ATOM 828 C CA . GLU A 1 108 ? -20.219 -4.985 23.188 1.00 86.62 108 GLU A CA 1
ATOM 829 C C . GLU A 1 108 ? -19.612 -5.419 21.842 1.00 86.62 108 GLU A C 1
ATOM 831 O O . GLU A 1 108 ? -19.054 -6.511 21.732 1.00 86.62 108 GLU A O 1
ATOM 836 N N . SER A 1 109 ? -19.699 -4.561 20.821 1.00 85.12 109 SER A N 1
ATOM 837 C CA . SER A 1 109 ? -19.138 -4.778 19.488 1.00 85.12 109 SER A CA 1
ATOM 838 C C . SER A 1 109 ? -17.793 -4.067 19.318 1.00 85.12 109 SER A C 1
ATOM 840 O O . SER A 1 109 ? -17.514 -3.045 19.943 1.00 85.12 109 SER A O 1
ATOM 842 N N . LEU A 1 110 ? -16.943 -4.598 18.436 1.00 88.06 110 LEU A N 1
ATOM 843 C CA . LEU A 1 110 ? -15.662 -3.981 18.091 1.00 88.06 110 LEU A CA 1
ATOM 844 C C . LEU A 1 110 ? -15.844 -2.977 16.946 1.00 88.06 110 LEU A C 1
ATOM 846 O O . LEU A 1 110 ? -16.159 -3.374 15.825 1.00 88.06 110 LEU A O 1
ATOM 850 N N . LEU A 1 111 ? -15.571 -1.695 17.194 1.00 87.69 111 LEU A N 1
ATOM 851 C CA . LEU A 1 111 ? -15.455 -0.696 16.130 1.00 87.69 111 LEU A CA 1
ATOM 852 C C . LEU A 1 111 ? -14.021 -0.669 15.608 1.00 87.69 111 LEU A C 1
ATOM 854 O O . LEU A 1 111 ? -13.115 -0.239 16.316 1.00 87.69 111 LEU A O 1
ATOM 858 N N . VAL A 1 112 ? -13.810 -1.067 14.356 1.00 89.12 112 VAL A N 1
ATOM 859 C CA . VAL A 1 112 ? -12.522 -0.887 13.677 1.00 89.12 112 VAL A CA 1
ATOM 860 C C . VAL A 1 112 ? -12.504 0.482 12.995 1.00 89.12 112 VAL A C 1
ATOM 862 O O . VAL A 1 112 ? -13.172 0.691 11.986 1.00 89.12 112 VAL A O 1
ATOM 865 N N . ALA A 1 113 ? -11.744 1.422 13.554 1.00 87.06 113 ALA A N 1
ATOM 866 C CA . ALA A 1 113 ? -11.621 2.789 13.059 1.00 87.06 113 ALA A CA 1
ATOM 867 C C . ALA A 1 113 ? -10.295 2.970 12.306 1.00 87.06 113 ALA A C 1
ATOM 869 O O . ALA A 1 113 ? -9.222 3.018 12.912 1.00 87.06 113 ALA A O 1
ATOM 870 N N . GLY A 1 114 ? -10.370 3.062 10.976 1.00 88.25 114 GLY A N 1
ATOM 871 C CA . GLY A 1 114 ? -9.225 3.363 10.118 1.00 88.25 114 GLY A CA 1
ATOM 872 C C . GLY A 1 114 ? -8.998 4.865 9.989 1.00 88.25 114 GLY A C 1
ATOM 873 O O . GLY A 1 114 ? -9.719 5.521 9.243 1.00 88.25 114 GLY A O 1
ATOM 874 N N . GLY A 1 115 ? -7.996 5.395 10.689 1.00 86.19 115 GLY A N 1
ATOM 875 C CA . GLY A 1 115 ? -7.666 6.823 10.704 1.00 86.19 115 GLY A CA 1
ATOM 876 C C . GLY A 1 115 ? -6.256 7.123 10.203 1.00 86.19 115 GLY A C 1
ATOM 877 O O . GLY A 1 115 ? -5.421 6.228 10.041 1.00 86.19 115 GLY A O 1
ATOM 878 N N . ASP A 1 116 ? -5.974 8.400 9.960 1.00 87.25 116 ASP A N 1
ATOM 879 C CA . ASP A 1 116 ? -4.599 8.861 9.799 1.00 87.25 116 ASP A CA 1
ATOM 880 C C . ASP A 1 116 ? -3.848 8.867 11.147 1.00 87.25 116 ASP A C 1
ATOM 882 O O . ASP A 1 116 ? -4.384 8.511 12.203 1.00 87.25 116 ASP A O 1
ATOM 886 N N . VAL A 1 117 ? -2.564 9.237 11.120 1.00 85.75 117 VAL A N 1
ATOM 887 C CA . VAL A 1 117 ? -1.732 9.245 12.335 1.00 85.75 117 VAL A CA 1
ATOM 888 C C . VAL A 1 117 ? -2.295 10.211 13.381 1.00 85.75 117 VAL A C 1
ATOM 890 O O . VAL A 1 117 ? -2.328 9.859 14.560 1.00 85.75 117 VAL A O 1
ATOM 893 N N . GLY A 1 118 ? -2.766 11.389 12.961 1.00 87.44 118 GLY A N 1
ATOM 894 C CA . GLY A 1 118 ? -3.320 12.404 13.858 1.00 87.44 118 GLY A CA 1
ATOM 895 C C . GLY A 1 118 ? -4.582 11.920 14.568 1.00 87.44 118 GLY A C 1
ATOM 896 O O . GLY A 1 118 ? -4.652 11.952 15.795 1.00 87.44 118 GLY A O 1
ATOM 897 N N . SER A 1 119 ? -5.538 11.365 13.825 1.00 87.75 119 SER A N 1
ATOM 898 C CA . SER A 1 119 ? -6.792 10.828 14.368 1.00 87.75 119 SER A CA 1
ATOM 899 C C . SER A 1 119 ? -6.537 9.715 15.387 1.00 87.75 119 SER A C 1
ATOM 901 O O . SER A 1 119 ? -7.098 9.704 16.487 1.00 87.75 119 SER A O 1
ATOM 903 N N . ASN A 1 120 ? -5.619 8.801 15.059 1.00 89.69 120 ASN A N 1
ATOM 904 C CA . ASN A 1 120 ? -5.246 7.697 15.941 1.00 89.69 120 ASN A CA 1
ATOM 905 C C . ASN A 1 120 ? -4.537 8.199 17.214 1.00 89.69 120 ASN A C 1
ATOM 907 O O . ASN A 1 120 ? -4.759 7.667 18.307 1.00 89.69 120 ASN A O 1
ATOM 911 N N . GLN A 1 121 ? -3.719 9.252 17.102 1.00 90.94 121 GLN A N 1
ATOM 912 C CA . GLN A 1 121 ? -3.112 9.918 18.255 1.00 90.94 121 GLN A CA 1
ATOM 913 C C . GLN A 1 121 ? -4.162 10.581 19.146 1.00 90.94 121 GLN A C 1
ATOM 915 O O . GLN A 1 121 ? -4.101 10.401 20.359 1.00 90.94 121 GLN A O 1
ATOM 920 N N . LEU A 1 122 ? -5.152 11.274 18.580 1.00 91.69 122 LEU A N 1
ATOM 921 C CA . LEU A 1 122 ? -6.207 11.926 19.359 1.00 91.69 122 LEU A CA 1
ATOM 922 C C . LEU A 1 122 ? -7.053 10.921 20.148 1.00 91.69 122 LEU A C 1
ATOM 924 O O . LEU A 1 122 ? -7.334 11.153 21.325 1.00 91.69 122 LEU A O 1
ATOM 928 N N . LEU A 1 123 ? -7.388 9.771 19.556 1.00 90.88 123 LEU A N 1
ATOM 929 C CA . LEU A 1 123 ? -8.068 8.688 20.272 1.00 90.88 123 LEU A CA 1
ATOM 930 C C . LEU A 1 123 ? -7.196 8.113 21.400 1.00 90.88 123 LEU A C 1
ATOM 932 O O . LEU A 1 123 ? -7.686 7.838 22.498 1.00 90.88 123 LEU A O 1
ATOM 936 N N . LYS A 1 124 ? -5.886 7.966 21.171 1.00 90.25 124 LYS A N 1
ATOM 937 C CA . LYS A 1 124 ? -4.943 7.559 22.222 1.00 90.25 124 LYS A CA 1
ATOM 938 C C . LYS A 1 124 ? -4.864 8.599 23.344 1.00 90.25 124 LYS A C 1
ATOM 940 O O . LYS A 1 124 ? -4.903 8.222 24.514 1.00 90.25 124 LYS A O 1
ATOM 945 N N . SER A 1 125 ? -4.808 9.886 23.015 1.00 91.56 125 SER A N 1
ATOM 946 C CA . SER A 1 125 ? -4.827 10.976 23.992 1.00 91.56 125 SER A CA 1
ATOM 947 C C . SER A 1 125 ? -6.130 11.002 24.790 1.00 91.56 125 SER A C 1
ATOM 949 O O . SER A 1 125 ? -6.099 11.226 25.998 1.00 91.56 125 SER A O 1
ATOM 951 N N . LEU A 1 126 ? -7.270 10.716 24.156 1.00 90.88 126 LEU A N 1
ATOM 952 C CA . LEU A 1 126 ? -8.558 10.599 24.839 1.00 90.88 126 LEU A CA 1
ATOM 953 C C . LEU A 1 126 ? -8.544 9.466 25.873 1.00 90.88 126 LEU A C 1
ATOM 955 O O . LEU A 1 126 ? -8.951 9.672 27.013 1.00 90.88 126 LEU A O 1
ATOM 959 N N . ARG A 1 127 ? -7.995 8.300 25.517 1.00 91.69 127 ARG A N 1
ATOM 960 C CA . ARG A 1 127 ? -7.814 7.184 26.461 1.00 91.69 127 ARG A CA 1
ATOM 961 C C . ARG A 1 127 ? -6.908 7.544 27.631 1.00 91.69 127 ARG A C 1
ATOM 963 O O . ARG A 1 127 ? -7.215 7.181 28.759 1.00 91.69 127 ARG A O 1
ATOM 970 N N . GLN A 1 128 ? -5.820 8.271 27.375 1.00 91.69 128 GLN A N 1
ATOM 971 C CA . GLN A 1 128 ? -4.914 8.735 28.430 1.00 91.69 128 GLN A CA 1
ATOM 972 C C . GLN A 1 128 ? -5.603 9.706 29.393 1.00 91.69 128 GLN A C 1
ATOM 974 O O . GLN A 1 128 ? -5.442 9.569 30.599 1.00 91.69 128 GLN A O 1
ATOM 979 N N . LYS A 1 129 ? -6.415 10.641 28.883 1.00 90.06 129 LYS A N 1
ATOM 980 C CA . LYS A 1 129 ? -7.193 11.568 29.724 1.00 90.06 129 LYS A CA 1
ATOM 981 C C . LYS A 1 129 ? -8.217 10.860 30.610 1.00 90.06 129 LYS A C 1
ATOM 983 O O . LYS A 1 129 ? -8.545 11.365 31.675 1.00 90.06 129 LYS A O 1
ATOM 988 N N . ARG A 1 130 ? -8.731 9.713 30.163 1.00 89.12 130 ARG A N 1
ATOM 989 C CA . ARG A 1 130 ? -9.711 8.901 30.895 1.00 89.12 130 ARG A CA 1
ATOM 990 C C . ARG A 1 130 ? -9.071 7.823 31.760 1.00 89.12 130 ARG A C 1
ATOM 992 O O . ARG A 1 130 ? -9.797 6.984 32.271 1.00 89.12 130 ARG A O 1
ATOM 999 N N . PHE A 1 131 ? -7.746 7.789 31.894 1.00 89.00 131 PHE A N 1
ATOM 1000 C CA . PHE A 1 131 ? -7.073 6.773 32.693 1.00 89.00 131 PHE A CA 1
ATOM 1001 C C . PHE A 1 131 ? -6.955 7.204 34.172 1.00 89.00 131 PHE A C 1
ATOM 1003 O O . PHE A 1 131 ? -6.477 8.310 34.423 1.00 89.00 131 PHE A O 1
ATOM 1010 N N . PRO A 1 132 ? -7.303 6.343 35.152 1.00 88.94 132 PRO A N 1
ATOM 1011 C CA . PRO A 1 132 ? -7.915 5.024 34.986 1.00 88.94 132 PRO A CA 1
ATOM 1012 C C . PRO A 1 132 ? -9.399 5.139 34.585 1.00 88.94 132 PRO A C 1
ATOM 1014 O O . PRO A 1 132 ? -10.116 5.970 35.145 1.00 88.94 132 PRO A O 1
ATOM 1017 N N . PRO A 1 133 ? -9.879 4.322 33.629 1.00 87.94 133 PRO A N 1
ATOM 1018 C CA . PRO A 1 133 ? -11.263 4.417 33.183 1.00 87.94 133 PRO A CA 1
ATOM 1019 C C . PRO A 1 133 ? -12.220 3.866 34.242 1.00 87.94 133 PRO A C 1
ATOM 1021 O O . PRO A 1 133 ? -11.910 2.878 34.905 1.00 87.94 133 PRO A O 1
ATOM 1024 N N . ILE A 1 134 ? -13.398 4.488 34.357 1.00 86.75 134 ILE A N 1
ATOM 1025 C CA . ILE A 1 134 ? -14.475 4.045 35.259 1.00 86.75 134 ILE A CA 1
ATOM 1026 C C . ILE A 1 134 ? -14.967 2.649 34.848 1.00 86.75 134 ILE A C 1
ATOM 1028 O O . ILE A 1 134 ? -15.128 1.771 35.690 1.00 86.75 134 ILE A O 1
ATOM 1032 N N . ASP A 1 135 ? -15.166 2.437 33.545 1.00 86.00 135 ASP A N 1
ATOM 1033 C CA . ASP A 1 135 ? -15.506 1.147 32.949 1.00 86.00 135 ASP A CA 1
ATOM 1034 C C . ASP A 1 135 ? -14.938 1.015 31.517 1.00 86.00 135 ASP A C 1
ATOM 1036 O O . ASP A 1 135 ? -14.274 1.914 30.986 1.00 86.00 135 ASP A O 1
ATOM 1040 N N . SER A 1 136 ? -15.165 -0.132 30.870 1.00 81.06 136 SER A N 1
ATOM 1041 C CA . SER A 1 136 ? -14.691 -0.394 29.501 1.00 81.06 136 SER A CA 1
ATOM 1042 C C . SER A 1 136 ? -15.363 0.486 28.437 1.00 81.06 136 SER A C 1
ATOM 1044 O O . SER A 1 136 ? -14.769 0.715 27.375 1.00 81.06 136 SER A O 1
ATOM 1046 N N . VAL A 1 137 ? -16.570 0.988 28.720 1.00 85.75 137 VAL A N 1
ATOM 1047 C CA . VAL A 1 137 ? -17.382 1.815 27.821 1.00 85.75 137 VAL A CA 1
ATOM 1048 C C . VAL A 1 137 ? -16.819 3.232 27.780 1.00 85.75 137 VAL A C 1
ATOM 1050 O O . VAL A 1 137 ? -16.491 3.734 26.702 1.00 85.75 137 VAL A O 1
ATOM 1053 N N . GLU A 1 138 ? -16.612 3.844 28.946 1.00 86.12 138 GLU A N 1
ATOM 1054 C CA . GLU A 1 138 ? -15.986 5.157 29.083 1.00 86.12 138 GLU A CA 1
ATOM 1055 C C . GLU A 1 138 ? -14.500 5.124 28.727 1.00 86.12 138 GLU A C 1
ATOM 1057 O O . GLU A 1 138 ? -13.984 6.087 28.162 1.00 86.12 138 GLU A O 1
ATOM 1062 N N . GLY A 1 139 ? -13.818 3.997 28.948 1.00 86.62 139 GLY A N 1
ATOM 1063 C CA . GLY A 1 139 ? -12.441 3.785 28.497 1.00 86.62 139 GLY A CA 1
ATOM 1064 C C . GLY A 1 139 ? -12.273 3.645 26.978 1.00 86.62 139 GLY A C 1
ATOM 1065 O O . GLY A 1 139 ? -11.137 3.594 26.503 1.00 86.62 139 GLY A O 1
ATOM 1066 N N . ILE A 1 140 ? -13.369 3.571 26.207 1.00 88.94 140 ILE A N 1
ATOM 1067 C CA . ILE A 1 140 ? -13.367 3.404 24.742 1.00 88.94 140 ILE A CA 1
ATOM 1068 C C . ILE A 1 140 ? -12.487 2.211 24.327 1.00 88.94 140 ILE A C 1
ATOM 1070 O O . ILE A 1 140 ? -11.726 2.255 23.357 1.00 88.94 140 ILE A O 1
ATOM 1074 N N . GLN A 1 141 ? -12.517 1.126 25.101 1.00 86.81 141 GLN A N 1
ATOM 1075 C CA . GLN A 1 141 ? -11.699 -0.057 24.809 1.00 86.81 141 GLN A CA 1
ATOM 1076 C C . GLN A 1 141 ? -12.219 -0.811 23.576 1.00 86.81 141 GLN A C 1
ATOM 1078 O O . GLN A 1 141 ? -11.464 -1.502 22.900 1.00 86.81 141 GLN A O 1
ATOM 1083 N N . TRP A 1 142 ? -13.494 -0.614 23.252 1.00 87.75 142 TRP A N 1
ATOM 1084 C CA . TRP A 1 142 ? -14.214 -1.219 22.136 1.00 87.75 142 TRP A CA 1
ATOM 1085 C C . TRP A 1 142 ? -13.888 -0.604 20.758 1.00 87.75 142 TRP A C 1
ATOM 1087 O O . TRP A 1 142 ? -14.339 -1.121 19.741 1.00 87.75 142 TRP A O 1
ATOM 1097 N N . VAL A 1 143 ? -13.071 0.458 20.686 1.00 90.19 143 VAL A N 1
ATOM 1098 C CA . VAL A 1 143 ? -12.606 1.041 19.410 1.00 90.19 143 VAL A CA 1
ATOM 1099 C C . VAL A 1 143 ? -11.198 0.555 19.066 1.00 90.19 143 VAL A C 1
ATOM 1101 O O . VAL A 1 143 ? -10.210 0.998 19.647 1.00 90.19 143 VAL A O 1
ATOM 1104 N N . LEU A 1 144 ? -11.052 -0.320 18.081 1.00 90.56 144 LEU A N 1
ATOM 1105 C CA . LEU A 1 144 ? -9.751 -0.662 17.518 1.00 90.56 144 LEU A CA 1
ATOM 1106 C C . LEU A 1 144 ? -9.346 0.367 16.461 1.00 90.56 144 LEU A C 1
ATOM 1108 O O . LEU A 1 144 ? -9.837 0.364 15.338 1.00 90.56 144 LEU A O 1
ATOM 1112 N N . SER A 1 145 ? -8.413 1.235 16.828 1.00 89.44 145 SER A N 1
ATOM 1113 C CA . SER A 1 145 ? -7.785 2.175 15.905 1.00 89.44 145 SER A CA 1
ATOM 1114 C C . SER A 1 145 ? -6.721 1.472 15.070 1.00 89.44 145 SER A C 1
ATOM 1116 O O . SER A 1 145 ? -5.792 0.880 15.624 1.00 89.44 145 SER A O 1
ATOM 1118 N N . ILE A 1 146 ? -6.858 1.546 13.749 1.00 91.44 146 ILE A N 1
ATOM 1119 C CA . ILE A 1 146 ? -5.875 1.051 12.783 1.00 91.44 146 ILE A CA 1
ATOM 1120 C C . ILE A 1 146 ? -5.429 2.192 11.870 1.00 91.44 146 ILE A C 1
ATOM 1122 O O . ILE A 1 146 ? -6.152 3.169 11.662 1.00 91.44 146 ILE A O 1
ATOM 1126 N N . PHE A 1 147 ? -4.227 2.091 11.308 1.00 89.56 147 PHE A N 1
ATOM 1127 C CA . PHE A 1 147 ? -3.796 3.052 10.298 1.00 89.56 147 PHE A CA 1
ATOM 1128 C C . PHE A 1 147 ? -4.574 2.832 9.002 1.00 89.56 147 PHE A C 1
ATOM 1130 O O . PHE A 1 147 ? -4.553 1.743 8.427 1.00 89.56 147 PHE A O 1
ATOM 1137 N N . GLY A 1 148 ? -5.249 3.876 8.530 1.00 89.38 148 GLY A N 1
ATOM 1138 C CA . GLY A 1 148 ? -5.993 3.852 7.281 1.00 89.38 148 GLY A CA 1
ATOM 1139 C C . GLY A 1 148 ? -5.068 3.530 6.108 1.00 89.38 148 GLY A C 1
ATOM 1140 O O . GLY A 1 148 ? -4.068 4.215 5.888 1.00 89.38 148 GLY A O 1
ATOM 1141 N N . GLY A 1 149 ? -5.406 2.496 5.334 1.00 87.44 149 GLY A N 1
ATOM 1142 C CA . GLY A 1 149 ? -4.545 1.982 4.263 1.00 87.44 149 GLY A CA 1
ATOM 1143 C C . GLY A 1 149 ? -4.141 3.043 3.234 1.00 87.44 149 GLY A C 1
ATOM 1144 O O . GLY A 1 149 ? -2.982 3.083 2.822 1.00 87.44 149 GLY A O 1
ATOM 1145 N N . ALA A 1 150 ? -5.054 3.951 2.877 1.00 86.12 150 ALA A N 1
ATOM 1146 C CA . ALA A 1 150 ? -4.777 5.037 1.935 1.00 86.12 150 ALA A CA 1
ATOM 1147 C C . ALA A 1 150 ? -3.694 5.997 2.456 1.00 86.12 150 ALA A C 1
ATOM 1149 O O . ALA A 1 150 ? -2.707 6.244 1.766 1.00 86.12 150 ALA A O 1
ATOM 1150 N N . HIS A 1 151 ? -3.838 6.489 3.688 1.00 84.88 151 HIS A N 1
ATOM 1151 C CA . HIS A 1 151 ? -2.900 7.445 4.274 1.00 84.88 151 HIS A CA 1
ATOM 1152 C C . HIS A 1 151 ? -1.545 6.795 4.588 1.00 84.88 151 HIS A C 1
ATOM 1154 O O . HIS A 1 151 ? -0.497 7.393 4.347 1.00 84.88 151 HIS A O 1
ATOM 1160 N N . THR A 1 152 ? -1.549 5.537 5.041 1.00 88.44 152 THR A N 1
ATOM 1161 C CA . THR A 1 152 ? -0.325 4.741 5.211 1.00 88.44 152 THR A CA 1
ATOM 1162 C C . THR A 1 152 ? 0.420 4.611 3.889 1.00 88.44 152 THR A C 1
ATOM 1164 O O . THR A 1 152 ? 1.589 4.982 3.800 1.00 88.44 152 THR A O 1
ATOM 1167 N N . THR A 1 153 ? -0.266 4.154 2.837 1.00 89.06 153 THR A N 1
ATOM 1168 C CA . THR A 1 153 ? 0.330 3.982 1.504 1.00 89.06 153 THR A CA 1
ATOM 1169 C C . THR A 1 153 ? 0.877 5.304 0.977 1.00 89.06 153 THR A C 1
ATOM 1171 O O . THR A 1 153 ? 1.987 5.349 0.448 1.00 89.06 153 THR A O 1
ATOM 1174 N N . TRP A 1 154 ? 0.135 6.394 1.171 1.00 88.44 154 TRP A N 1
ATOM 1175 C CA . TRP A 1 154 ? 0.559 7.730 0.778 1.00 88.44 154 TRP A CA 1
ATOM 1176 C C . TRP A 1 154 ? 1.837 8.179 1.491 1.00 88.44 154 TRP A C 1
ATOM 1178 O O . TRP A 1 154 ? 2.792 8.568 0.822 1.00 88.44 154 TRP A O 1
ATOM 1188 N N . ASN A 1 155 ? 1.892 8.073 2.823 1.00 87.69 155 ASN A N 1
ATOM 1189 C CA . ASN A 1 155 ? 3.054 8.487 3.613 1.00 87.69 155 ASN A CA 1
ATOM 1190 C C . ASN A 1 155 ? 4.301 7.668 3.283 1.00 87.69 155 ASN A C 1
ATOM 1192 O O . ASN A 1 155 ? 5.369 8.246 3.077 1.00 87.69 155 ASN A O 1
ATOM 1196 N N . PHE A 1 156 ? 4.167 6.344 3.171 1.00 90.12 156 PHE A N 1
ATOM 1197 C CA . PHE A 1 156 ? 5.277 5.476 2.776 1.00 90.12 156 PHE A CA 1
ATOM 1198 C C . PHE A 1 156 ? 5.783 5.814 1.372 1.00 90.12 156 PHE A C 1
ATOM 1200 O O . PHE A 1 156 ? 6.981 6.005 1.173 1.00 90.12 156 PHE A O 1
ATOM 1207 N N . THR A 1 157 ? 4.875 5.958 0.405 1.00 90.69 157 THR A N 1
ATOM 1208 C CA . THR A 1 157 ? 5.239 6.282 -0.983 1.00 90.69 157 THR A CA 1
ATOM 1209 C C . THR A 1 157 ? 5.897 7.657 -1.079 1.00 90.69 157 THR A C 1
ATOM 1211 O O . THR A 1 157 ? 6.904 7.823 -1.766 1.00 90.69 157 THR A O 1
ATOM 1214 N N . LYS A 1 158 ? 5.368 8.646 -0.351 1.00 88.81 158 LYS A N 1
ATOM 1215 C CA . LYS A 1 158 ? 5.933 9.996 -0.261 1.00 88.81 158 LYS A CA 1
ATOM 1216 C C . LYS A 1 158 ? 7.338 9.976 0.335 1.00 88.81 158 LYS A C 1
ATOM 1218 O O . LYS A 1 158 ? 8.215 10.651 -0.198 1.00 88.81 158 LYS A O 1
ATOM 1223 N N . ALA A 1 159 ? 7.554 9.221 1.412 1.00 90.44 159 ALA A N 1
ATOM 1224 C CA . ALA A 1 159 ? 8.864 9.086 2.042 1.00 90.44 159 ALA A CA 1
ATOM 1225 C C . ALA A 1 159 ? 9.873 8.422 1.095 1.00 90.44 159 ALA A C 1
ATOM 1227 O O . ALA A 1 159 ? 10.957 8.963 0.889 1.00 90.44 159 ALA A O 1
ATOM 1228 N N . LEU A 1 160 ? 9.483 7.318 0.449 1.00 90.50 160 LEU A N 1
ATOM 1229 C CA . LEU A 1 160 ? 10.321 6.595 -0.508 1.00 90.50 160 LEU A CA 1
ATOM 1230 C C . LEU A 1 160 ? 10.728 7.485 -1.691 1.00 90.50 160 LEU A C 1
ATOM 1232 O O . LEU A 1 160 ? 11.914 7.641 -1.977 1.00 90.50 160 LEU A O 1
ATOM 1236 N N . LEU A 1 161 ? 9.753 8.126 -2.346 1.00 88.81 161 LEU A N 1
ATOM 1237 C CA . LEU A 1 161 ? 10.031 9.059 -3.438 1.00 88.81 161 LEU A CA 1
ATOM 1238 C C . LEU A 1 161 ? 10.862 10.246 -2.964 1.00 88.81 161 LEU A C 1
ATOM 1240 O O . LEU A 1 161 ? 11.755 10.683 -3.675 1.00 88.81 161 LEU A O 1
ATOM 1244 N N . GLY A 1 162 ? 10.582 10.773 -1.772 1.00 88.50 162 GLY A N 1
ATOM 1245 C CA . GLY A 1 162 ? 11.306 11.904 -1.205 1.00 88.50 162 GLY A CA 1
ATOM 1246 C C . GLY A 1 162 ? 12.776 11.603 -0.920 1.00 88.50 162 GLY A C 1
ATOM 1247 O O . GLY A 1 162 ? 13.603 12.495 -1.126 1.00 88.50 162 GLY A O 1
ATOM 1248 N N . HIS A 1 163 ? 13.070 10.375 -0.485 1.00 90.50 163 HIS A N 1
ATOM 1249 C CA . HIS A 1 163 ? 14.411 9.880 -0.189 1.00 90.50 163 HIS A CA 1
ATOM 1250 C C . HIS A 1 163 ? 15.223 9.638 -1.467 1.00 90.50 163 HIS A C 1
ATOM 1252 O O . HIS A 1 163 ? 16.354 10.101 -1.567 1.00 90.50 163 HIS A O 1
ATOM 1258 N N . HIS A 1 164 ? 14.624 9.007 -2.480 1.00 90.69 164 HIS A N 1
ATOM 1259 C CA . HIS A 1 164 ? 15.304 8.688 -3.741 1.00 90.69 164 HIS A CA 1
ATOM 1260 C C . HIS A 1 164 ? 15.149 9.757 -4.833 1.00 90.69 164 HIS A C 1
ATOM 1262 O O . HIS A 1 164 ? 15.567 9.527 -5.968 1.00 90.69 164 HIS A O 1
ATOM 1268 N N . TRP A 1 165 ? 14.533 10.910 -4.533 1.00 90.31 165 TRP A N 1
ATOM 1269 C CA . TRP A 1 165 ? 14.195 11.896 -5.566 1.00 90.31 165 TRP A CA 1
ATOM 1270 C C . TRP A 1 165 ? 15.421 12.381 -6.331 1.00 90.31 165 TRP A C 1
ATOM 1272 O O . TRP A 1 165 ? 15.365 12.403 -7.554 1.00 90.31 165 TRP A O 1
ATOM 1282 N N . GLY A 1 166 ? 16.498 12.725 -5.618 1.00 90.50 166 GLY A N 1
ATOM 1283 C CA . GLY A 1 166 ? 17.683 13.397 -6.159 1.00 90.50 166 GLY A CA 1
ATOM 1284 C C . GLY A 1 166 ? 17.555 14.923 -6.225 1.00 90.50 166 GLY A C 1
ATOM 1285 O O . GLY A 1 166 ? 16.603 15.510 -5.693 1.00 90.50 166 GLY A O 1
ATOM 1286 N N . LYS A 1 167 ? 18.541 15.557 -6.864 1.00 89.50 167 LYS A N 1
ATOM 1287 C CA . LYS A 1 167 ? 18.653 17.007 -7.085 1.00 89.50 167 LYS A CA 1
ATOM 1288 C C . LYS A 1 167 ? 18.286 17.368 -8.526 1.00 89.50 167 LYS A C 1
ATOM 1290 O O . LYS A 1 167 ? 19.120 17.293 -9.418 1.00 89.50 167 LYS A O 1
ATOM 1295 N N . SER A 1 168 ? 17.035 17.769 -8.756 1.00 87.12 168 SER A N 1
ATOM 1296 C CA . SER A 1 168 ? 16.520 18.085 -10.102 1.00 87.12 168 SER A CA 1
ATOM 1297 C C . SER A 1 168 ? 17.101 19.357 -10.732 1.00 87.12 168 SER A C 1
ATOM 1299 O O . SER A 1 168 ? 16.877 19.622 -11.906 1.00 87.12 168 SER A O 1
ATOM 1301 N N . ASP A 1 169 ? 17.789 20.174 -9.941 1.00 88.19 169 ASP A N 1
ATOM 1302 C CA . ASP A 1 169 ? 18.554 21.349 -10.359 1.00 88.19 169 ASP A CA 1
ATOM 1303 C C . ASP A 1 169 ? 19.967 20.998 -10.855 1.00 88.19 169 ASP A C 1
ATOM 1305 O O . ASP A 1 169 ? 20.612 21.820 -11.501 1.00 88.19 169 ASP A O 1
ATOM 1309 N N . ASN A 1 170 ? 20.436 19.774 -10.600 1.00 89.19 170 ASN A N 1
ATOM 1310 C CA . ASN A 1 170 ? 21.707 19.266 -11.092 1.00 89.19 170 ASN A CA 1
ATOM 1311 C C . ASN A 1 170 ? 21.480 18.308 -12.274 1.00 89.19 170 ASN A C 1
ATOM 1313 O O . ASN A 1 170 ? 20.967 17.207 -12.093 1.00 89.19 170 ASN A O 1
ATOM 1317 N N . GLY A 1 171 ? 21.911 18.695 -13.478 1.00 84.50 171 GLY A N 1
ATOM 1318 C CA . GLY A 1 171 ? 21.773 17.866 -14.685 1.00 84.50 171 GLY A CA 1
ATOM 1319 C C . GLY A 1 171 ? 22.526 16.528 -14.628 1.00 84.50 171 GLY A C 1
ATOM 1320 O O . GLY A 1 171 ? 22.135 15.575 -15.308 1.00 84.50 171 GLY A O 1
ATOM 1321 N N . ASP A 1 172 ? 23.555 16.435 -13.783 1.00 88.81 172 ASP A N 1
ATOM 1322 C CA . ASP A 1 172 ? 24.340 15.213 -13.587 1.00 88.81 172 ASP A CA 1
ATOM 1323 C C . ASP A 1 172 ? 23.712 14.260 -12.560 1.00 88.81 172 ASP A C 1
ATOM 1325 O O . ASP A 1 172 ? 24.121 13.105 -12.449 1.00 88.81 172 ASP A O 1
ATOM 1329 N N . ASP A 1 173 ? 22.695 14.709 -11.820 1.00 90.44 173 ASP A N 1
ATOM 1330 C CA . ASP A 1 173 ? 22.004 13.877 -10.844 1.00 90.44 173 ASP A CA 1
ATOM 1331 C C . ASP A 1 173 ? 21.200 12.761 -11.537 1.00 90.44 173 ASP A C 1
ATOM 1333 O O . ASP A 1 173 ? 20.551 12.946 -12.573 1.00 90.44 173 ASP A O 1
ATOM 1337 N N . THR A 1 174 ? 21.263 11.563 -10.961 1.00 87.12 174 THR A N 1
ATOM 1338 C CA . THR A 1 174 ? 20.621 10.350 -11.489 1.00 87.12 174 THR A CA 1
ATOM 1339 C C . THR A 1 174 ? 19.478 9.863 -10.602 1.00 87.12 174 THR A C 1
ATOM 1341 O O . THR A 1 174 ? 19.132 8.682 -10.628 1.00 87.12 174 THR A O 1
ATOM 1344 N N . GLY A 1 175 ? 18.902 10.748 -9.788 1.00 90.31 175 GLY A N 1
ATOM 1345 C CA . GLY A 1 175 ? 17.786 10.427 -8.912 1.00 90.31 175 GLY A CA 1
ATOM 1346 C C . GLY A 1 175 ? 16.506 10.053 -9.660 1.00 90.31 175 GLY A C 1
ATOM 1347 O O . GLY A 1 175 ? 16.399 10.122 -10.891 1.00 90.31 175 GLY A O 1
ATOM 1348 N N . ALA A 1 176 ? 15.487 9.672 -8.891 1.00 90.81 1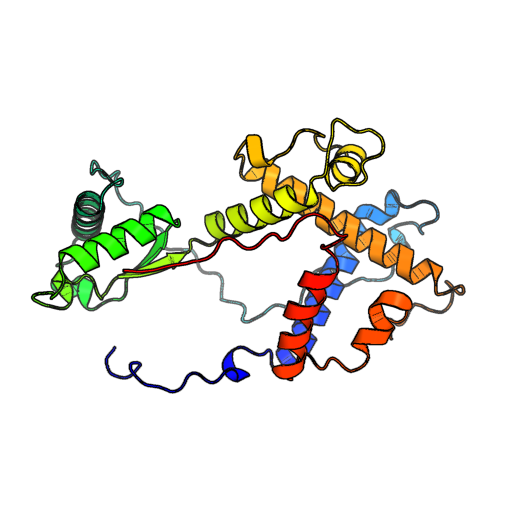76 ALA A N 1
ATOM 1349 C CA . ALA A 1 176 ? 14.193 9.261 -9.425 1.00 90.81 176 ALA A CA 1
ATOM 1350 C C . ALA A 1 176 ? 13.539 10.331 -10.320 1.00 90.81 176 ALA A C 1
ATOM 1352 O O . ALA A 1 176 ? 12.817 9.972 -11.253 1.00 90.81 176 ALA A O 1
ATOM 1353 N N . TRP A 1 177 ? 13.825 11.621 -10.089 1.00 89.44 177 TRP A N 1
ATOM 1354 C CA . TRP A 1 177 ? 13.321 12.725 -10.914 1.00 89.44 177 TRP A CA 1
ATOM 1355 C C . TRP A 1 177 ? 13.667 12.547 -12.396 1.00 89.44 177 TRP A C 1
ATOM 1357 O O . TRP A 1 177 ? 12.819 12.783 -13.254 1.00 89.44 177 TRP A O 1
ATOM 1367 N N . ARG A 1 178 ? 14.883 12.077 -12.705 1.00 90.06 178 ARG A N 1
ATOM 1368 C CA . ARG A 1 178 ? 15.383 11.962 -14.079 1.00 90.06 178 ARG A CA 1
ATOM 1369 C C . ARG A 1 178 ? 14.667 10.856 -14.837 1.00 90.06 178 ARG A C 1
ATOM 1371 O O . ARG A 1 178 ? 14.221 11.062 -15.964 1.00 90.06 178 ARG A O 1
ATOM 1378 N N . SER A 1 179 ? 14.510 9.702 -14.190 1.00 89.56 179 SER A N 1
ATOM 1379 C CA . SER A 1 179 ? 13.763 8.572 -14.749 1.00 89.56 179 SER A CA 1
ATOM 1380 C C . SER A 1 179 ? 12.290 8.921 -14.938 1.00 89.56 179 SER A C 1
ATOM 1382 O O . SER A 1 179 ? 11.714 8.622 -15.980 1.00 89.56 179 SER A O 1
ATOM 1384 N N . LEU A 1 180 ? 11.676 9.598 -13.962 1.00 89.12 180 LEU A N 1
ATOM 1385 C CA . LEU A 1 180 ? 10.279 10.003 -14.074 1.00 89.12 180 LEU A CA 1
ATOM 1386 C C . LEU A 1 180 ? 10.073 11.030 -15.196 1.00 89.12 180 LEU A C 1
ATOM 1388 O O . LEU A 1 180 ? 9.129 10.895 -15.972 1.00 89.12 180 LEU A O 1
ATOM 1392 N N . PHE A 1 181 ? 10.959 12.022 -15.303 1.00 89.50 181 PHE A N 1
ATOM 1393 C CA . PHE A 1 181 ? 10.902 13.045 -16.345 1.00 89.50 181 PHE A CA 1
ATOM 1394 C C . PHE A 1 181 ? 11.055 12.438 -17.746 1.00 89.50 181 PHE A C 1
ATOM 1396 O O . PHE A 1 181 ? 10.257 12.730 -18.633 1.00 89.50 181 PHE A O 1
ATOM 1403 N N . ALA A 1 182 ? 12.002 11.510 -17.927 1.00 87.38 182 ALA A N 1
ATOM 1404 C CA . ALA A 1 182 ? 12.178 10.780 -19.185 1.00 87.38 182 ALA A CA 1
ATOM 1405 C C . ALA A 1 182 ? 10.940 9.955 -19.587 1.00 87.38 182 ALA A C 1
ATOM 1407 O O . ALA A 1 182 ? 10.705 9.723 -20.770 1.00 87.38 182 ALA A O 1
ATOM 1408 N N . LEU A 1 183 ? 10.129 9.537 -18.611 1.00 87.06 183 LEU A N 1
ATOM 1409 C CA . LEU A 1 183 ? 8.882 8.792 -18.813 1.00 87.06 183 LEU A CA 1
ATOM 1410 C C . LEU A 1 183 ? 7.641 9.702 -18.898 1.00 87.06 183 LEU A C 1
ATOM 1412 O O . LEU A 1 183 ? 6.513 9.213 -18.807 1.00 87.06 183 LEU A O 1
ATOM 1416 N N . GLY A 1 184 ? 7.832 11.015 -19.070 1.00 85.25 184 GLY A N 1
ATOM 1417 C CA . GLY A 1 184 ? 6.756 11.990 -19.271 1.00 85.25 184 GLY A CA 1
ATOM 1418 C C . GLY A 1 184 ? 6.079 12.479 -17.987 1.00 85.25 184 GLY A C 1
ATOM 1419 O O . GLY A 1 184 ? 4.953 12.973 -18.041 1.00 85.25 184 GLY A O 1
ATOM 1420 N N . GLY A 1 185 ? 6.718 12.310 -16.826 1.00 84.56 185 GLY A N 1
ATOM 1421 C CA . GLY A 1 185 ? 6.297 12.949 -15.578 1.00 84.56 185 GLY A CA 1
ATOM 1422 C C . GLY A 1 185 ? 6.963 14.309 -15.345 1.00 84.56 185 GLY A C 1
ATOM 1423 O O . GLY A 1 185 ? 7.710 14.815 -16.179 1.00 84.56 185 GLY A O 1
ATOM 1424 N N . GLU A 1 186 ? 6.700 14.911 -14.187 1.00 79.12 186 GLU A N 1
ATOM 1425 C CA . GLU A 1 186 ? 7.299 16.193 -13.808 1.00 79.12 186 GLU A CA 1
ATOM 1426 C C . GLU A 1 186 ? 8.660 16.010 -13.119 1.00 79.12 186 GLU A C 1
ATOM 1428 O O . GLU A 1 186 ? 8.860 15.077 -12.343 1.00 79.12 186 GLU A O 1
ATOM 1433 N N . TYR A 1 187 ? 9.589 16.943 -13.354 1.00 73.38 187 TYR A N 1
ATOM 1434 C CA . TYR A 1 187 ? 10.890 16.984 -12.669 1.00 73.38 187 TYR A CA 1
ATOM 1435 C C . TYR A 1 187 ? 10.810 17.633 -11.274 1.00 73.38 187 TYR A C 1
ATOM 1437 O O . TYR A 1 187 ? 11.749 17.540 -10.480 1.00 73.38 187 TYR A O 1
ATOM 1445 N N . LYS A 1 188 ? 9.685 18.287 -10.949 1.00 75.69 188 LYS A N 1
ATOM 1446 C CA . LYS A 1 188 ? 9.442 18.904 -9.639 1.00 75.69 188 LYS A CA 1
ATOM 1447 C C . LYS A 1 188 ? 9.167 17.833 -8.589 1.00 75.69 188 LYS A C 1
ATOM 1449 O O . LYS A 1 188 ? 8.394 16.911 -8.823 1.00 75.69 188 LYS A O 1
ATOM 1454 N N . LYS A 1 189 ? 9.762 17.997 -7.405 1.00 70.19 189 LYS A N 1
ATOM 1455 C CA . LYS A 1 189 ? 9.660 17.054 -6.283 1.00 70.19 189 LYS A CA 1
ATOM 1456 C C . LYS A 1 189 ? 8.194 16.859 -5.832 1.00 70.19 189 LYS A C 1
ATOM 1458 O O . LYS A 1 189 ? 7.647 17.761 -5.191 1.00 70.19 189 LYS A O 1
ATOM 1463 N N . PRO A 1 190 ? 7.567 15.682 -6.058 1.00 63.88 190 PRO A N 1
ATOM 1464 C CA . PRO A 1 190 ? 6.158 15.432 -5.748 1.00 63.88 190 PRO A CA 1
ATOM 1465 C C . PRO A 1 190 ? 5.779 15.654 -4.275 1.00 63.88 190 PRO A C 1
ATOM 1467 O O . PRO A 1 190 ? 4.707 16.207 -4.032 1.00 63.88 190 PRO A O 1
ATOM 1470 N N . PRO A 1 191 ? 6.625 15.320 -3.271 1.00 58.94 191 PRO A N 1
ATOM 14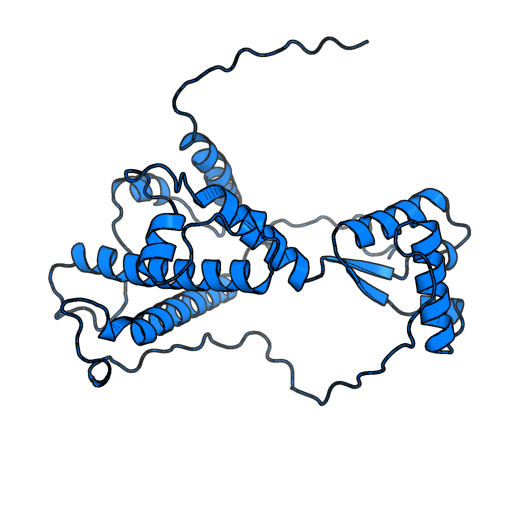71 C CA . PRO A 1 191 ? 6.323 15.580 -1.861 1.00 58.94 191 PRO A CA 1
ATOM 1472 C C . PRO A 1 191 ? 5.941 17.022 -1.501 1.00 58.94 191 PRO A C 1
ATOM 1474 O O . PRO A 1 191 ? 5.251 17.202 -0.497 1.00 58.94 191 PRO A O 1
ATOM 1477 N N . ALA A 1 192 ? 6.361 18.021 -2.287 1.00 59.41 192 ALA A N 1
ATOM 1478 C CA . ALA A 1 192 ? 6.004 19.422 -2.058 1.00 59.41 192 ALA A CA 1
ATOM 1479 C C . ALA A 1 192 ? 4.521 19.710 -2.346 1.00 59.41 192 ALA A C 1
ATOM 1481 O O . ALA A 1 192 ? 3.938 20.596 -1.734 1.00 59.41 192 ALA A O 1
ATOM 1482 N N . THR A 1 193 ? 3.901 18.938 -3.241 1.00 62.62 193 THR A N 1
ATOM 1483 C CA . THR A 1 193 ? 2.506 19.147 -3.667 1.00 62.62 193 THR A CA 1
ATOM 1484 C C . THR A 1 193 ? 1.485 18.523 -2.721 1.00 62.62 193 THR A C 1
ATOM 1486 O O . THR A 1 193 ? 0.316 18.878 -2.777 1.00 62.62 193 THR A O 1
ATOM 1489 N N . GLN A 1 194 ? 1.910 17.578 -1.870 1.00 76.94 194 GLN A N 1
ATOM 1490 C CA . GLN A 1 194 ? 1.021 16.731 -1.061 1.00 76.94 194 GLN A CA 1
ATOM 1491 C C . GLN A 1 194 ? -0.134 16.087 -1.858 1.00 76.94 194 GLN A C 1
ATOM 1493 O O . GLN A 1 194 ? -1.113 15.630 -1.275 1.00 76.94 194 GLN A O 1
ATOM 1498 N N . ASP A 1 195 ? -0.006 15.979 -3.182 1.00 85.00 195 ASP A N 1
ATOM 1499 C CA . ASP A 1 195 ? -1.055 15.423 -4.023 1.00 85.00 195 ASP A CA 1
ATOM 1500 C C . ASP A 1 195 ? -0.956 13.895 -4.060 1.00 85.00 195 ASP A C 1
ATOM 1502 O O . ASP A 1 195 ? 0.023 13.314 -4.547 1.00 85.00 195 ASP A O 1
ATOM 1506 N N . PHE A 1 196 ? -1.982 13.231 -3.522 1.00 85.56 196 PHE A N 1
ATOM 1507 C CA . PHE A 1 196 ? -2.051 11.773 -3.447 1.00 85.56 196 PHE A CA 1
ATOM 1508 C C . PHE A 1 196 ? -1.921 11.133 -4.834 1.00 85.56 196 PHE A C 1
ATOM 1510 O O . PHE A 1 196 ? -1.118 10.218 -5.026 1.00 85.56 196 PHE A O 1
ATOM 1517 N N . ASN A 1 197 ? -2.671 11.636 -5.816 1.00 88.06 197 ASN A N 1
ATOM 1518 C CA . ASN A 1 197 ? -2.735 11.043 -7.150 1.00 88.06 197 ASN A CA 1
ATOM 1519 C C . ASN A 1 197 ? -1.384 11.115 -7.868 1.00 88.06 197 ASN A C 1
ATOM 1521 O O . ASN A 1 197 ? -0.928 10.119 -8.434 1.00 88.06 197 ASN A O 1
ATOM 1525 N N . THR A 1 198 ? -0.712 12.261 -7.796 1.00 87.19 198 THR A N 1
ATOM 1526 C CA . THR A 1 198 ? 0.602 12.491 -8.403 1.00 87.19 198 THR A CA 1
ATOM 1527 C C . THR A 1 198 ? 1.670 11.623 -7.753 1.00 87.19 198 THR A C 1
ATOM 1529 O O . THR A 1 198 ? 2.449 10.986 -8.466 1.00 87.19 198 THR A O 1
ATOM 1532 N N . ILE A 1 199 ? 1.686 11.525 -6.418 1.00 88.88 199 ILE A N 1
ATOM 1533 C CA . ILE A 1 199 ? 2.632 10.669 -5.683 1.00 88.88 199 ILE A CA 1
ATOM 1534 C C . ILE A 1 199 ? 2.448 9.199 -6.082 1.00 88.88 199 ILE A C 1
ATOM 1536 O O . ILE A 1 199 ? 3.414 8.537 -6.471 1.00 88.88 199 ILE A O 1
ATOM 1540 N N . MET A 1 200 ? 1.209 8.701 -6.068 1.00 90.94 200 MET A N 1
ATOM 1541 C CA . MET A 1 200 ? 0.908 7.309 -6.413 1.00 90.94 200 MET A CA 1
ATOM 1542 C C . MET A 1 200 ? 1.199 6.993 -7.884 1.00 90.94 200 MET A C 1
ATOM 1544 O O . MET A 1 200 ? 1.754 5.936 -8.199 1.00 90.94 200 MET A O 1
ATOM 1548 N N . ARG A 1 201 ? 0.870 7.911 -8.801 1.00 90.44 201 ARG A N 1
ATOM 1549 C CA . ARG A 1 201 ? 1.182 7.772 -10.229 1.00 90.44 201 ARG A CA 1
ATOM 1550 C C . ARG A 1 201 ? 2.689 7.719 -10.464 1.00 90.44 201 ARG A C 1
ATOM 1552 O O . ARG A 1 201 ? 3.152 6.823 -11.168 1.00 90.44 201 ARG A O 1
ATOM 1559 N N . SER A 1 202 ? 3.439 8.638 -9.860 1.00 89.69 202 SER A N 1
ATOM 1560 C CA . SER A 1 202 ? 4.896 8.726 -10.012 1.00 89.69 202 SER A CA 1
ATOM 1561 C C . SER A 1 202 ? 5.579 7.448 -9.539 1.00 89.69 202 SER A C 1
ATOM 1563 O O . SER A 1 202 ? 6.364 6.853 -10.277 1.00 89.69 202 SER A O 1
ATOM 1565 N N . ALA A 1 203 ? 5.209 6.962 -8.352 1.00 91.19 203 ALA A N 1
ATOM 1566 C CA . ALA A 1 203 ? 5.741 5.717 -7.812 1.00 91.19 203 ALA A CA 1
ATOM 1567 C C . ALA A 1 203 ? 5.409 4.511 -8.696 1.00 91.19 203 ALA A C 1
ATOM 1569 O O . ALA A 1 203 ? 6.265 3.664 -8.929 1.00 91.19 203 ALA A O 1
ATOM 1570 N N . ARG A 1 204 ? 4.194 4.446 -9.252 1.00 91.50 204 ARG A N 1
ATOM 1571 C CA . ARG A 1 204 ? 3.799 3.357 -10.153 1.00 91.50 204 ARG A CA 1
ATOM 1572 C C . ARG A 1 204 ? 4.590 3.356 -11.461 1.00 91.50 204 ARG A C 1
ATOM 1574 O O . ARG A 1 204 ? 4.934 2.277 -11.938 1.00 91.50 204 ARG A O 1
ATOM 1581 N N . ILE A 1 205 ? 4.845 4.526 -12.047 1.00 90.00 205 ILE A N 1
ATOM 1582 C CA . ILE A 1 205 ? 5.650 4.656 -13.272 1.00 90.00 205 ILE A CA 1
ATOM 1583 C C . ILE A 1 205 ? 7.085 4.202 -12.993 1.00 90.00 205 ILE A C 1
ATOM 1585 O O . ILE A 1 205 ? 7.592 3.328 -13.692 1.00 90.00 205 ILE A O 1
ATOM 1589 N N . LEU A 1 206 ? 7.697 4.725 -11.928 1.00 90.81 206 LEU A N 1
ATOM 1590 C CA . LEU A 1 206 ? 9.060 4.371 -11.527 1.00 90.81 206 LEU A CA 1
ATOM 1591 C C . LEU A 1 206 ? 9.200 2.886 -11.187 1.00 90.81 206 LEU A C 1
ATOM 1593 O O . LEU A 1 206 ? 10.133 2.243 -11.655 1.00 90.81 206 LEU A O 1
ATOM 1597 N N . HIS A 1 207 ? 8.250 2.315 -10.441 1.00 92.31 207 HIS A N 1
ATOM 1598 C CA . HIS A 1 207 ? 8.244 0.885 -10.118 1.00 92.31 207 HIS A CA 1
ATOM 1599 C C . HIS A 1 207 ? 8.283 0.030 -11.384 1.00 92.31 207 HIS A C 1
ATOM 1601 O O . HIS A 1 207 ? 9.139 -0.836 -11.522 1.00 92.31 207 HIS A O 1
ATOM 1607 N N . LYS A 1 208 ? 7.406 0.306 -12.355 1.00 90.38 208 LYS A N 1
ATOM 1608 C CA . LYS A 1 208 ? 7.383 -0.448 -13.616 1.00 90.38 208 LYS A CA 1
ATOM 1609 C C . LYS A 1 208 ? 8.657 -0.255 -14.437 1.00 90.38 208 LYS A C 1
ATOM 1611 O O . LYS A 1 208 ? 9.156 -1.229 -14.990 1.00 90.38 208 LYS A O 1
ATOM 1616 N N . ALA A 1 209 ? 9.188 0.964 -14.493 1.00 88.00 209 ALA A N 1
ATOM 1617 C CA . ALA A 1 209 ? 10.445 1.243 -15.178 1.00 88.00 209 ALA A CA 1
ATOM 1618 C C . ALA A 1 209 ? 11.610 0.457 -14.561 1.00 88.00 209 ALA A C 1
ATOM 1620 O O . ALA A 1 209 ? 12.382 -0.163 -15.289 1.00 88.00 209 ALA A O 1
ATOM 1621 N N . ASN A 1 210 ? 11.677 0.395 -13.229 1.00 89.06 210 ASN A N 1
ATOM 1622 C CA . ASN A 1 210 ? 12.671 -0.397 -12.511 1.00 89.06 210 ASN A CA 1
ATOM 1623 C C . ASN A 1 210 ? 12.525 -1.894 -12.810 1.00 89.06 210 ASN A C 1
ATOM 1625 O O . ASN A 1 210 ? 13.526 -2.561 -13.052 1.00 89.06 210 ASN A O 1
ATOM 1629 N N . LEU A 1 211 ? 11.297 -2.426 -12.866 1.00 89.75 211 LEU A N 1
ATOM 1630 C CA . LEU A 1 211 ? 11.068 -3.826 -13.247 1.00 89.75 211 LEU A CA 1
ATOM 1631 C C . LEU A 1 211 ? 11.588 -4.122 -14.660 1.00 89.75 211 LEU A C 1
ATOM 1633 O O . LEU A 1 211 ? 12.243 -5.137 -14.870 1.00 89.75 211 LEU A O 1
ATOM 1637 N N . VAL A 1 212 ? 11.339 -3.232 -15.622 1.00 84.81 212 VAL A N 1
ATOM 1638 C CA . VAL A 1 212 ? 11.839 -3.383 -16.998 1.00 84.81 212 VAL A CA 1
ATOM 1639 C C . VAL A 1 212 ? 13.364 -3.263 -17.057 1.00 84.81 212 VAL A C 1
ATOM 1641 O O . VAL A 1 212 ? 14.017 -4.036 -17.757 1.00 84.81 212 VAL A O 1
ATOM 1644 N N . HIS A 1 213 ? 13.944 -2.338 -16.291 1.00 83.25 213 HIS A N 1
ATOM 1645 C CA . HIS A 1 213 ? 15.391 -2.203 -16.167 1.00 83.25 213 HIS A CA 1
ATOM 1646 C C . HIS A 1 213 ? 16.031 -3.492 -15.635 1.00 83.25 213 HIS A C 1
ATOM 1648 O O . HIS A 1 213 ? 16.999 -3.967 -16.220 1.00 83.25 213 HIS A O 1
ATOM 1654 N N . ILE A 1 214 ? 15.449 -4.111 -14.601 1.00 82.38 214 ILE A N 1
ATOM 1655 C CA . ILE A 1 214 ? 15.918 -5.391 -14.049 1.00 82.38 214 ILE A CA 1
ATOM 1656 C C . ILE A 1 214 ? 15.917 -6.495 -15.119 1.00 82.38 214 ILE A C 1
ATOM 1658 O O . ILE A 1 214 ? 16.894 -7.234 -15.217 1.00 82.38 214 ILE A O 1
ATOM 1662 N N . ILE A 1 215 ? 14.872 -6.584 -15.954 1.00 77.88 215 ILE A N 1
ATOM 1663 C CA . ILE A 1 215 ? 14.812 -7.560 -17.061 1.00 77.88 215 ILE A CA 1
ATOM 1664 C C . ILE A 1 215 ? 15.957 -7.328 -18.050 1.00 77.88 215 ILE A C 1
ATOM 1666 O O . ILE A 1 215 ? 16.654 -8.270 -18.424 1.00 77.88 215 ILE A O 1
ATOM 1670 N N . ARG A 1 216 ? 16.158 -6.074 -18.475 1.00 71.12 216 ARG A N 1
ATOM 1671 C CA . ARG A 1 216 ? 17.228 -5.723 -19.415 1.00 71.12 216 ARG A CA 1
ATOM 1672 C C . ARG A 1 216 ? 18.596 -6.075 -18.840 1.00 71.12 216 ARG A C 1
ATOM 1674 O O . ARG A 1 216 ? 19.398 -6.683 -19.541 1.00 71.12 216 ARG A O 1
ATOM 1681 N N . SER A 1 217 ? 18.848 -5.713 -17.586 1.00 70.81 217 SER A N 1
ATOM 1682 C CA . SER A 1 217 ? 20.115 -5.997 -16.917 1.00 70.81 217 SER A CA 1
ATOM 1683 C C . SER A 1 217 ? 20.357 -7.503 -16.825 1.00 70.81 217 SER A C 1
ATOM 1685 O O . SER A 1 217 ? 21.432 -7.948 -17.199 1.00 70.81 217 SER A O 1
ATOM 1687 N N . ALA A 1 218 ? 19.348 -8.301 -16.458 1.00 67.25 218 ALA A N 1
ATOM 1688 C CA . ALA A 1 218 ? 19.453 -9.762 -16.450 1.00 67.25 218 ALA A CA 1
ATOM 1689 C C . ALA A 1 218 ? 19.770 -10.345 -17.843 1.00 67.25 218 ALA A C 1
ATOM 1691 O O . ALA A 1 218 ? 20.632 -11.209 -17.962 1.00 67.25 218 ALA A O 1
ATOM 1692 N N . SER A 1 219 ? 19.142 -9.828 -18.906 1.00 58.69 219 SER A N 1
ATOM 1693 C CA . SER A 1 219 ? 19.399 -10.271 -20.286 1.00 58.69 219 SER A CA 1
ATOM 1694 C C . SER A 1 219 ? 20.800 -9.922 -20.797 1.00 58.69 219 SER A C 1
ATOM 1696 O O . SER A 1 219 ? 21.285 -10.594 -21.699 1.00 58.69 219 SER A O 1
ATOM 1698 N N . MET A 1 220 ? 21.455 -8.881 -20.272 1.00 49.81 220 MET A N 1
ATOM 1699 C CA . MET A 1 220 ? 22.818 -8.514 -20.686 1.00 49.81 220 MET A CA 1
ATOM 1700 C C . MET A 1 220 ? 23.885 -9.470 -20.135 1.00 49.81 220 MET A C 1
ATOM 1702 O O . MET A 1 220 ? 24.976 -9.542 -20.696 1.00 49.81 220 MET A O 1
ATOM 1706 N N . TYR A 1 221 ? 23.574 -10.215 -19.072 1.00 48.62 221 TYR A N 1
ATOM 1707 C CA . TYR A 1 221 ? 24.465 -11.234 -18.512 1.00 48.62 221 TYR A CA 1
ATOM 1708 C C . TYR A 1 221 ? 24.295 -12.613 -19.166 1.00 48.62 221 TYR A C 1
ATOM 1710 O O . TYR A 1 221 ? 25.166 -13.466 -19.004 1.00 48.62 221 TYR A O 1
ATOM 1718 N N . ASP A 1 222 ? 23.223 -12.819 -19.937 1.00 47.00 222 ASP A N 1
ATOM 1719 C CA . ASP A 1 222 ? 22.909 -14.078 -20.612 1.00 47.00 222 ASP A CA 1
ATOM 1720 C C . ASP A 1 222 ? 23.007 -13.880 -22.136 1.00 47.00 222 ASP A C 1
ATOM 1722 O O . ASP A 1 222 ? 22.071 -13.454 -22.809 1.00 47.00 222 ASP A O 1
ATOM 1726 N N . THR A 1 223 ? 24.190 -14.125 -22.706 1.00 37.59 223 THR A N 1
ATOM 1727 C CA . THR A 1 223 ? 24.514 -13.855 -24.126 1.00 37.59 223 THR A CA 1
ATOM 1728 C C . THR A 1 223 ? 23.786 -14.757 -25.136 1.00 37.59 223 THR A C 1
ATOM 1730 O O . THR A 1 223 ? 24.060 -14.680 -26.331 1.00 37.59 223 THR A O 1
ATOM 1733 N N . ASN A 1 224 ? 22.816 -15.570 -24.708 1.00 38.59 224 ASN A N 1
ATOM 1734 C CA . ASN A 1 224 ? 22.061 -16.481 -25.567 1.00 38.59 224 ASN A CA 1
ATOM 1735 C C . ASN A 1 224 ? 20.543 -16.286 -25.418 1.00 38.59 224 ASN A C 1
ATOM 1737 O O . ASN A 1 224 ? 19.844 -17.081 -24.790 1.00 38.59 224 ASN A O 1
ATOM 1741 N N . TRP A 1 225 ? 20.003 -15.278 -26.109 1.00 41.97 225 TRP A N 1
ATOM 1742 C CA . TRP A 1 225 ? 18.558 -15.009 -26.224 1.00 41.97 225 TRP A CA 1
ATOM 1743 C C . TRP A 1 225 ? 17.716 -16.214 -26.711 1.00 41.97 225 TRP A C 1
ATOM 1745 O O . TRP A 1 225 ? 16.502 -16.243 -26.530 1.00 41.97 225 TRP A O 1
ATOM 1755 N N . ASN A 1 226 ? 18.340 -17.255 -27.274 1.00 34.84 226 ASN A N 1
ATOM 1756 C CA . ASN A 1 226 ? 17.641 -18.429 -27.804 1.00 34.84 226 ASN A CA 1
ATOM 1757 C C . ASN A 1 226 ? 17.320 -19.529 -26.770 1.00 34.84 226 ASN A C 1
ATOM 1759 O O . ASN A 1 226 ? 16.661 -20.499 -27.137 1.00 34.84 226 ASN A O 1
ATOM 1763 N N . ALA A 1 227 ? 17.741 -19.410 -25.504 1.00 33.44 227 ALA A N 1
ATOM 1764 C CA . ALA A 1 227 ? 17.526 -20.467 -24.501 1.00 33.44 227 ALA A CA 1
ATOM 1765 C C . ALA A 1 227 ? 16.523 -20.118 -23.378 1.00 33.44 227 ALA A C 1
ATOM 1767 O O . ALA A 1 227 ? 16.061 -21.013 -22.669 1.00 33.44 227 ALA A O 1
ATOM 1768 N N . CYS A 1 228 ? 16.115 -18.857 -23.220 1.00 34.84 228 CYS A N 1
ATOM 1769 C CA . CYS A 1 228 ? 15.359 -18.415 -22.041 1.00 34.84 228 CYS A CA 1
ATOM 1770 C C . CYS A 1 228 ? 13.828 -18.430 -22.254 1.00 34.84 228 CYS A C 1
ATOM 1772 O O . CYS A 1 228 ? 13.140 -17.434 -22.045 1.00 34.84 228 CYS A O 1
ATOM 1774 N N . MET A 1 229 ? 13.268 -19.568 -22.691 1.00 30.53 229 MET A N 1
ATOM 1775 C CA . MET A 1 229 ? 11.819 -19.834 -22.558 1.00 30.53 229 MET A CA 1
ATOM 1776 C C . MET A 1 229 ? 11.473 -20.643 -21.299 1.00 30.53 229 MET A C 1
ATOM 1778 O O . MET A 1 229 ? 10.311 -20.936 -21.028 1.00 30.53 229 MET A O 1
ATOM 1782 N N . TYR A 1 230 ? 12.477 -20.923 -20.475 1.00 31.59 230 TYR A N 1
ATOM 1783 C CA . TYR A 1 230 ? 12.321 -21.387 -19.110 1.00 31.59 230 TYR A CA 1
ATOM 1784 C C . TYR A 1 230 ? 12.972 -20.332 -18.222 1.00 31.59 230 TYR A C 1
ATOM 1786 O O . TYR A 1 230 ? 14.133 -20.004 -18.422 1.00 31.59 230 TYR A O 1
ATOM 1794 N N . LEU A 1 231 ? 12.237 -19.786 -17.253 1.00 35.59 231 LEU A N 1
ATOM 1795 C CA . LEU A 1 231 ? 12.832 -19.040 -16.144 1.00 35.59 231 LEU A CA 1
ATOM 1796 C C . LEU A 1 231 ? 13.283 -20.045 -15.070 1.00 35.59 231 LEU A C 1
ATOM 1798 O O . LEU A 1 231 ? 12.468 -20.387 -14.205 1.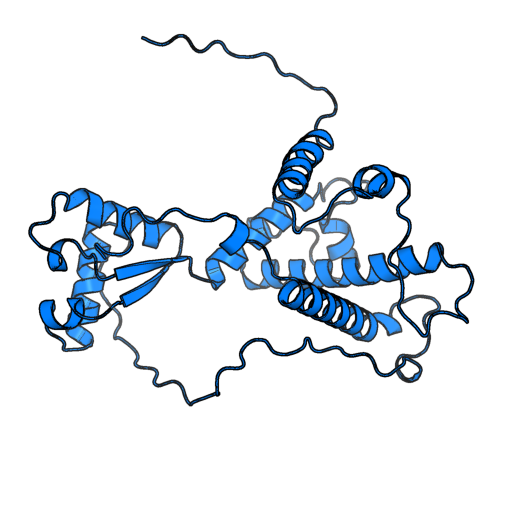00 35.59 231 LEU A O 1
ATOM 1802 N N . PRO A 1 232 ? 14.557 -20.472 -15.049 1.00 36.62 232 PRO A N 1
ATOM 1803 C CA . PRO A 1 232 ? 15.226 -20.772 -13.802 1.00 36.62 232 PRO A CA 1
ATOM 1804 C C . PRO A 1 232 ? 16.386 -19.794 -13.573 1.00 36.62 232 PRO A C 1
ATOM 1806 O O . PRO A 1 232 ? 17.023 -19.306 -14.498 1.00 36.62 232 PRO A O 1
ATOM 1809 N N . THR A 1 233 ? 16.628 -19.533 -12.289 1.00 32.06 233 THR A N 1
ATOM 1810 C CA . THR A 1 233 ? 17.809 -18.872 -11.711 1.00 32.06 233 THR A CA 1
ATOM 1811 C C . THR A 1 233 ? 18.016 -17.388 -12.034 1.00 32.06 233 THR A C 1
ATOM 1813 O O . THR A 1 233 ? 18.652 -17.001 -13.006 1.00 32.06 233 THR A O 1
ATOM 1816 N N . LEU A 1 234 ? 17.545 -16.548 -11.103 1.00 33.12 234 LEU A N 1
ATOM 1817 C CA . LEU A 1 234 ? 18.182 -15.270 -10.785 1.00 33.12 234 LEU A CA 1
ATOM 1818 C C . LEU A 1 234 ? 19.640 -15.547 -10.390 1.00 33.12 234 LEU A C 1
ATOM 1820 O O . LEU A 1 234 ? 19.879 -16.176 -9.360 1.00 33.12 234 LEU A O 1
ATOM 1824 N N . GLY A 1 235 ? 20.591 -15.085 -11.197 1.00 27.16 235 GLY A N 1
ATOM 1825 C CA . GLY A 1 235 ? 22.014 -15.154 -10.892 1.00 27.16 235 GLY A CA 1
ATOM 1826 C C . GLY A 1 235 ? 22.811 -14.072 -11.617 1.00 27.16 235 GLY A C 1
ATOM 1827 O O . GLY A 1 235 ? 22.841 -14.051 -12.843 1.00 27.16 235 GLY A O 1
ATOM 1828 N N . ASN A 1 236 ? 23.479 -13.242 -10.804 1.00 30.67 236 ASN A N 1
ATOM 1829 C CA . ASN A 1 236 ? 24.687 -12.436 -11.052 1.00 30.67 236 ASN A CA 1
ATOM 1830 C C . ASN A 1 236 ? 24.546 -10.904 -11.148 1.00 30.67 236 ASN A C 1
ATOM 1832 O O . ASN A 1 236 ? 24.809 -10.298 -12.181 1.00 30.67 236 ASN A O 1
ATOM 1836 N N . SER A 1 237 ? 24.329 -10.261 -9.994 1.00 31.34 237 SER A N 1
ATOM 1837 C CA . SER A 1 237 ? 25.038 -9.020 -9.632 1.00 31.34 237 SER A CA 1
ATOM 1838 C C . SER A 1 237 ? 26.186 -9.368 -8.681 1.00 31.34 237 SER A C 1
ATOM 1840 O O . SER A 1 237 ? 26.013 -9.491 -7.471 1.00 31.34 237 SER A O 1
ATOM 1842 N N . ARG A 1 238 ? 27.370 -9.602 -9.252 1.00 28.98 238 ARG A N 1
ATOM 1843 C CA . ARG A 1 238 ? 28.480 -10.294 -8.579 1.00 28.98 238 ARG A CA 1
ATOM 1844 C C . ARG A 1 238 ? 29.034 -9.562 -7.348 1.00 28.98 238 ARG A C 1
ATOM 1846 O O . ARG A 1 238 ? 29.340 -10.214 -6.366 1.00 28.98 238 ARG A O 1
ATOM 1853 N N . GLU A 1 239 ? 29.035 -8.234 -7.314 1.00 32.19 239 GLU A N 1
ATOM 1854 C CA . GLU A 1 239 ? 29.559 -7.503 -6.144 1.00 32.19 239 GLU A CA 1
ATOM 1855 C C . GLU A 1 239 ? 28.515 -7.261 -5.040 1.00 32.19 239 GLU A C 1
ATOM 1857 O O . GLU A 1 239 ? 28.874 -7.019 -3.893 1.00 32.19 239 GLU A O 1
ATOM 1862 N N . THR A 1 240 ? 27.216 -7.378 -5.342 1.00 34.38 240 THR A N 1
ATOM 1863 C CA . THR A 1 240 ? 26.141 -7.222 -4.340 1.00 34.38 240 THR A CA 1
ATOM 1864 C C . THR A 1 240 ? 25.592 -8.564 -3.842 1.00 34.38 240 THR A C 1
ATOM 1866 O O . THR A 1 240 ? 24.980 -8.603 -2.781 1.00 34.38 240 THR A O 1
ATOM 1869 N N . PHE A 1 241 ? 25.793 -9.669 -4.576 1.00 31.42 241 PHE A N 1
ATOM 1870 C CA . PHE A 1 241 ? 25.340 -11.013 -4.180 1.00 31.42 241 PHE A CA 1
ATOM 1871 C C . PHE A 1 241 ? 26.402 -11.885 -3.516 1.00 31.42 241 PHE A C 1
ATOM 1873 O O . PHE A 1 241 ? 26.019 -12.821 -2.814 1.00 31.42 241 PHE A O 1
ATOM 1880 N N . GLU A 1 242 ? 27.699 -11.606 -3.673 1.00 32.91 242 GLU A N 1
ATOM 1881 C CA . GLU A 1 242 ? 28.737 -12.403 -2.999 1.00 32.91 242 GLU A CA 1
ATOM 1882 C C . GLU A 1 242 ? 28.625 -12.328 -1.459 1.00 32.91 242 GLU A C 1
ATOM 1884 O O . GLU A 1 242 ? 29.011 -13.270 -0.776 1.00 32.91 242 GLU A O 1
ATOM 1889 N N . SER A 1 243 ? 27.974 -11.298 -0.901 1.00 39.03 243 SER A N 1
ATOM 1890 C CA . SER A 1 243 ? 27.632 -11.220 0.531 1.00 39.03 243 SER A CA 1
ATOM 1891 C C . SER A 1 243 ? 26.281 -11.849 0.917 1.00 39.03 243 SER A C 1
ATOM 1893 O O . SER A 1 243 ? 26.009 -12.022 2.104 1.00 39.03 243 SER A O 1
ATOM 1895 N N . ASN A 1 244 ? 25.435 -12.210 -0.057 1.00 40.06 244 ASN A N 1
ATOM 1896 C CA . ASN A 1 244 ? 24.051 -12.654 0.164 1.00 40.06 244 ASN A CA 1
ATOM 1897 C C . ASN A 1 244 ? 23.829 -14.152 -0.098 1.00 40.06 244 ASN A C 1
ATOM 1899 O O . ASN A 1 244 ? 22.730 -14.651 0.134 1.00 40.06 244 ASN A O 1
ATOM 1903 N N . HIS A 1 245 ? 24.853 -14.887 -0.543 1.00 42.34 245 HIS A N 1
ATOM 1904 C CA . HIS A 1 245 ? 24.764 -16.330 -0.806 1.00 42.34 245 HIS A CA 1
ATOM 1905 C C . HIS A 1 245 ? 24.484 -17.184 0.450 1.00 42.34 245 HIS A C 1
ATOM 1907 O O . HIS A 1 245 ? 24.140 -18.358 0.325 1.00 42.34 245 HIS A O 1
ATOM 1913 N N . GLU A 1 246 ? 24.589 -16.594 1.646 1.00 44.59 246 GLU A N 1
ATOM 1914 C CA . GLU A 1 246 ? 24.266 -17.220 2.936 1.00 44.59 246 GLU A CA 1
ATOM 1915 C C . GLU A 1 246 ? 22.943 -16.737 3.557 1.00 44.59 246 GLU A C 1
ATOM 1917 O O . GLU A 1 246 ? 22.597 -17.186 4.646 1.00 44.59 246 GLU A O 1
ATOM 1922 N N . LEU A 1 247 ? 22.207 -15.818 2.920 1.00 42.06 247 LEU A N 1
ATOM 1923 C CA . LEU A 1 247 ? 21.000 -15.243 3.520 1.00 42.06 247 LEU A CA 1
ATOM 1924 C C . LEU A 1 247 ? 19.776 -16.121 3.263 1.00 42.06 247 LEU A C 1
ATOM 1926 O O . LEU A 1 247 ? 19.198 -16.124 2.175 1.00 42.06 247 LEU A O 1
ATOM 1930 N N . ASP A 1 248 ? 19.338 -16.820 4.304 1.00 48.88 248 ASP A N 1
ATOM 1931 C CA . ASP A 1 248 ? 18.065 -17.521 4.327 1.00 48.88 248 ASP A CA 1
ATOM 1932 C C . ASP A 1 248 ? 17.015 -16.637 5.005 1.00 48.88 248 ASP A C 1
ATOM 1934 O O . ASP A 1 248 ? 16.960 -16.521 6.226 1.00 48.88 248 ASP A O 1
ATOM 1938 N N . LEU A 1 249 ? 16.141 -16.019 4.207 1.00 41.19 249 LEU A N 1
ATOM 1939 C CA . LEU A 1 249 ? 15.094 -15.109 4.696 1.00 41.19 249 LEU A CA 1
ATOM 1940 C C . LEU A 1 249 ? 14.032 -15.799 5.577 1.00 41.19 249 LEU A C 1
ATOM 1942 O O . LEU A 1 249 ? 13.160 -15.125 6.124 1.00 41.19 249 LEU A O 1
ATOM 1946 N N . THR A 1 250 ? 14.096 -17.126 5.734 1.00 39.41 250 THR A N 1
ATOM 1947 C CA . THR A 1 250 ? 13.294 -17.867 6.720 1.00 39.41 250 THR A CA 1
ATOM 1948 C C . THR A 1 250 ? 13.943 -17.903 8.111 1.00 39.41 250 THR A C 1
ATOM 1950 O O . THR A 1 250 ? 13.289 -18.268 9.090 1.00 39.41 250 THR A O 1
ATOM 1953 N N . LYS A 1 251 ? 15.210 -17.484 8.238 1.00 44.91 251 LYS A N 1
ATOM 1954 C CA . LYS A 1 251 ? 15.964 -17.414 9.494 1.00 44.91 251 LYS A CA 1
ATOM 1955 C C . LYS A 1 251 ? 16.071 -15.966 9.975 1.00 44.91 251 LYS A C 1
ATOM 1957 O O . LYS A 1 251 ? 16.661 -15.111 9.324 1.00 44.91 251 LYS A O 1
ATOM 1962 N N . ALA A 1 252 ? 15.573 -15.696 11.183 1.00 39.94 252 ALA A N 1
ATOM 1963 C CA . ALA A 1 252 ? 15.548 -14.350 11.772 1.00 39.94 252 ALA A CA 1
ATOM 1964 C C . ALA A 1 252 ? 16.927 -13.648 11.814 1.00 39.94 252 ALA A C 1
ATOM 1966 O O . ALA A 1 252 ? 17.015 -12.447 11.573 1.00 39.94 252 ALA A O 1
ATOM 1967 N N . LYS A 1 253 ? 18.010 -14.406 12.033 1.00 44.12 253 LYS A N 1
ATOM 1968 C CA . LYS A 1 253 ? 19.400 -13.909 12.063 1.00 44.12 253 LYS A CA 1
ATOM 1969 C C . LYS A 1 253 ? 19.854 -13.279 10.737 1.00 44.12 253 LYS A C 1
ATOM 1971 O O . LYS A 1 253 ? 20.653 -12.344 10.730 1.00 44.12 253 LYS A O 1
ATOM 1976 N N . ASP A 1 254 ? 19.343 -13.785 9.624 1.00 42.09 254 ASP A N 1
ATOM 1977 C CA . ASP A 1 254 ? 19.719 -13.334 8.286 1.00 42.09 254 ASP A CA 1
ATOM 1978 C C . ASP A 1 254 ? 18.929 -12.068 7.905 1.00 42.09 254 ASP A C 1
ATOM 1980 O O . ASP A 1 254 ? 19.473 -11.142 7.302 1.00 42.09 254 ASP A O 1
ATOM 1984 N N . CYS A 1 255 ? 17.692 -11.939 8.395 1.00 40.91 255 CYS A N 1
ATOM 1985 C CA . CYS A 1 255 ? 16.922 -10.694 8.326 1.00 40.91 255 CYS A CA 1
ATOM 1986 C C . CYS A 1 255 ? 17.576 -9.547 9.122 1.00 40.91 255 CYS A C 1
ATOM 1988 O O . CYS A 1 255 ? 17.573 -8.405 8.667 1.00 40.91 255 CYS A O 1
ATOM 1990 N N . GLU A 1 256 ? 18.184 -9.831 10.278 1.00 41.19 256 GLU A N 1
ATOM 1991 C CA . GLU A 1 256 ? 18.897 -8.827 11.088 1.00 41.19 256 GLU A CA 1
ATOM 1992 C C . GLU A 1 256 ? 20.188 -8.322 10.412 1.00 41.19 256 GLU A C 1
ATOM 1994 O O . GLU A 1 256 ? 20.510 -7.133 10.491 1.00 41.19 256 GLU A O 1
ATOM 1999 N N . ARG A 1 257 ? 20.897 -9.186 9.669 1.00 40.03 257 ARG A N 1
ATOM 2000 C CA . ARG A 1 257 ? 22.085 -8.809 8.873 1.00 40.03 257 ARG A CA 1
ATOM 2001 C C . ARG A 1 257 ? 21.767 -7.811 7.751 1.00 40.03 257 ARG A C 1
ATOM 2003 O O . ARG A 1 257 ? 22.588 -6.939 7.465 1.00 40.03 257 ARG A O 1
ATOM 2010 N N . LEU A 1 258 ? 20.575 -7.886 7.154 1.00 39.34 258 LEU A N 1
ATOM 2011 C CA . LEU A 1 258 ? 20.124 -6.947 6.114 1.00 39.34 258 LEU A CA 1
ATOM 2012 C C . LEU A 1 258 ? 19.891 -5.527 6.648 1.00 39.34 258 LEU A C 1
ATOM 2014 O O . LEU A 1 258 ? 20.122 -4.552 5.931 1.00 39.34 258 LEU A O 1
ATOM 2018 N N . VAL A 1 259 ? 19.468 -5.402 7.908 1.00 35.97 259 VAL A N 1
ATOM 2019 C CA . VAL A 1 259 ? 19.250 -4.101 8.559 1.00 35.97 259 VAL A CA 1
ATOM 2020 C C . VAL A 1 259 ? 20.585 -3.401 8.829 1.00 35.97 259 VAL A C 1
ATOM 2022 O O . VAL A 1 259 ? 20.695 -2.200 8.605 1.00 35.97 259 VAL A O 1
ATOM 2025 N N . TYR A 1 260 ? 21.616 -4.152 9.226 1.00 30.55 260 TYR A N 1
ATOM 2026 C CA . TYR A 1 260 ? 22.947 -3.609 9.521 1.00 30.55 260 TYR A CA 1
ATOM 2027 C C . TYR A 1 260 ? 23.767 -3.245 8.272 1.00 30.55 260 TYR A C 1
ATOM 2029 O O . TYR A 1 260 ? 24.459 -2.224 8.266 1.00 30.55 260 TYR A O 1
ATOM 2037 N N . ASN A 1 261 ? 23.679 -4.033 7.197 1.00 33.44 261 ASN A N 1
ATOM 2038 C CA . ASN A 1 261 ? 24.462 -3.777 5.982 1.00 33.44 261 ASN A CA 1
ATOM 2039 C C . ASN A 1 261 ? 23.924 -2.603 5.142 1.00 33.44 261 ASN A C 1
ATOM 2041 O O . ASN A 1 261 ? 24.706 -1.905 4.497 1.00 33.44 261 ASN A O 1
ATOM 2045 N N . ASN A 1 262 ? 22.621 -2.304 5.208 1.00 31.67 262 ASN A N 1
ATOM 2046 C CA . ASN A 1 262 ? 22.046 -1.126 4.542 1.00 31.67 262 ASN A CA 1
ATOM 2047 C C . ASN A 1 262 ? 22.378 0.203 5.240 1.00 31.67 262 ASN A C 1
ATOM 2049 O O . ASN A 1 262 ? 22.330 1.248 4.598 1.00 31.67 262 ASN A O 1
ATOM 2053 N N . THR A 1 263 ? 22.779 0.185 6.514 1.00 31.19 263 THR A N 1
ATOM 2054 C CA . THR A 1 263 ? 23.328 1.371 7.197 1.00 31.19 263 THR A CA 1
ATOM 2055 C C . THR A 1 263 ? 24.775 1.691 6.806 1.00 31.19 263 THR A C 1
ATOM 2057 O O . THR A 1 263 ? 25.217 2.818 7.012 1.00 31.19 263 THR A O 1
ATOM 2060 N N . ALA A 1 264 ? 25.515 0.742 6.220 1.00 28.58 264 ALA A N 1
ATOM 2061 C CA . ALA A 1 264 ? 26.923 0.929 5.854 1.00 28.58 264 ALA A CA 1
ATOM 2062 C C . ALA A 1 264 ? 27.129 1.492 4.432 1.00 28.58 264 ALA A C 1
ATOM 2064 O O . ALA A 1 264 ? 28.136 2.144 4.178 1.00 28.58 264 ALA A O 1
ATOM 2065 N N . CYS A 1 265 ? 26.166 1.325 3.516 1.00 26.67 265 CYS A N 1
ATOM 2066 C CA . CYS A 1 265 ? 26.248 1.884 2.155 1.00 26.67 265 CYS A CA 1
ATOM 2067 C C . CYS A 1 265 ? 25.920 3.389 2.055 1.00 26.67 265 CYS A C 1
ATOM 2069 O O . CYS A 1 265 ? 25.946 3.943 0.959 1.00 26.67 265 CYS A O 1
ATOM 2071 N N . SER A 1 266 ? 25.630 4.071 3.170 1.00 29.86 266 SER A N 1
ATOM 2072 C CA . SER A 1 266 ? 25.317 5.509 3.194 1.00 29.86 266 SER A CA 1
ATOM 2073 C C . SER A 1 266 ? 26.280 6.362 4.024 1.00 29.86 266 SER A C 1
ATOM 2075 O O . SER A 1 266 ? 25.966 7.517 4.301 1.00 29.86 266 SER A O 1
ATOM 2077 N N . VAL A 1 267 ? 27.441 5.839 4.427 1.00 28.91 267 VAL A N 1
ATOM 2078 C CA . VAL A 1 267 ? 28.433 6.622 5.180 1.00 28.91 267 VAL A CA 1
ATOM 2079 C C . VAL A 1 267 ? 29.765 6.609 4.439 1.00 28.91 267 VAL A C 1
ATOM 2081 O O . VAL A 1 267 ? 30.668 5.845 4.756 1.00 28.91 267 VAL A O 1
ATOM 2084 N N . HIS A 1 268 ? 29.882 7.483 3.439 1.00 26.50 268 HIS A N 1
ATOM 2085 C CA . HIS A 1 268 ? 31.183 8.071 3.147 1.00 26.50 268 HIS A CA 1
ATOM 2086 C C . HIS A 1 268 ? 31.430 9.166 4.192 1.00 26.50 268 HIS A C 1
ATOM 2088 O O . HIS A 1 268 ? 30.577 10.027 4.406 1.00 26.50 268 HIS A O 1
ATOM 2094 N N . ASP A 1 269 ? 32.573 9.049 4.864 1.00 32.69 269 ASP A N 1
ATOM 2095 C CA . ASP A 1 269 ? 33.094 9.891 5.940 1.00 32.69 269 ASP A CA 1
ATOM 2096 C C . ASP A 1 269 ? 32.715 11.377 5.875 1.00 32.69 269 ASP A C 1
ATOM 2098 O O . ASP A 1 269 ? 32.984 12.077 4.898 1.00 32.69 269 ASP A O 1
ATOM 2102 N N . GLY A 1 270 ? 32.173 11.878 6.987 1.00 28.02 270 GLY A N 1
ATOM 2103 C CA . GLY A 1 270 ? 31.907 13.298 7.180 1.00 28.02 270 GLY A CA 1
ATOM 2104 C C . GLY A 1 270 ? 31.205 13.603 8.500 1.00 28.02 270 GLY A C 1
ATOM 2105 O O . GLY A 1 270 ? 30.005 13.835 8.520 1.00 28.02 270 GLY A O 1
ATOM 2106 N N . MET A 1 271 ? 31.988 13.658 9.583 1.00 27.89 271 MET A N 1
ATOM 2107 C CA . MET A 1 271 ? 31.662 14.257 10.891 1.00 27.89 271 MET A CA 1
ATOM 2108 C C . MET A 1 271 ? 30.666 13.515 11.805 1.00 27.89 271 MET A C 1
ATOM 2110 O O . MET A 1 271 ? 29.508 13.891 11.958 1.00 27.89 271 MET A O 1
ATOM 2114 N N . LEU A 1 272 ? 31.195 12.550 12.565 1.00 27.31 272 LEU A N 1
ATOM 2115 C CA . LEU A 1 2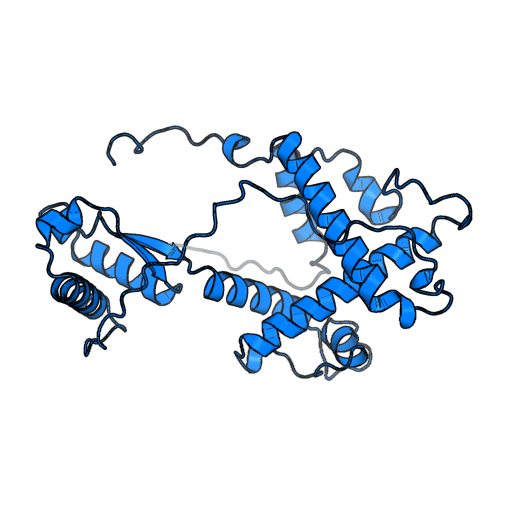72 ? 30.687 12.194 13.893 1.00 27.31 272 LEU A CA 1
ATOM 2116 C C . LEU A 1 272 ? 31.632 12.763 14.961 1.00 27.31 272 LEU A C 1
ATOM 2118 O O . LEU A 1 272 ? 32.575 12.099 15.385 1.00 27.31 272 LEU A O 1
ATOM 2122 N N . THR A 1 273 ? 31.369 13.979 15.440 1.00 30.36 273 THR A N 1
ATOM 2123 C CA . THR A 1 273 ? 31.785 14.375 16.792 1.00 30.36 273 THR A CA 1
ATOM 2124 C C . THR A 1 273 ? 30.589 14.182 17.723 1.00 30.36 273 THR A C 1
ATOM 2126 O O . THR A 1 273 ? 29.528 14.780 17.555 1.00 30.36 273 THR A O 1
ATOM 2129 N N . LYS A 1 274 ? 30.739 13.261 18.681 1.00 30.80 274 LYS A N 1
ATOM 2130 C CA . LYS A 1 274 ? 29.758 12.980 19.738 1.00 30.80 274 LYS A CA 1
ATOM 2131 C C . LYS A 1 274 ? 29.519 14.239 20.587 1.00 30.80 274 LYS A C 1
ATOM 2133 O O . LYS A 1 274 ? 30.506 14.801 21.061 1.00 30.80 274 LYS A O 1
ATOM 2138 N N . PRO A 1 275 ? 28.272 14.627 20.903 1.00 28.52 275 PRO A N 1
ATOM 2139 C CA . PRO A 1 275 ? 28.018 15.450 22.076 1.00 28.52 275 PRO A CA 1
ATOM 2140 C C . PRO A 1 275 ? 27.930 14.554 23.331 1.00 28.52 275 PRO A C 1
ATOM 2142 O O . PRO A 1 275 ? 27.341 13.468 23.268 1.00 28.52 275 PRO A O 1
ATOM 2145 N N . PRO A 1 276 ? 28.514 14.963 24.471 1.00 31.64 276 PRO A N 1
ATOM 2146 C CA . PRO A 1 276 ? 28.399 14.234 25.725 1.00 31.64 276 PRO A CA 1
ATOM 2147 C C . PRO A 1 276 ? 27.022 14.486 26.353 1.00 31.64 276 PRO A C 1
ATOM 2149 O O . PRO A 1 276 ? 26.606 15.627 26.538 1.00 31.64 276 PRO A O 1
ATOM 2152 N N . PHE A 1 277 ? 26.311 13.411 26.688 1.00 28.39 277 PHE A N 1
ATOM 2153 C CA . PHE A 1 277 ? 25.168 13.461 27.595 1.00 28.39 277 PHE A CA 1
ATOM 2154 C C . PHE A 1 277 ? 25.691 13.393 29.035 1.00 28.39 277 PHE A C 1
ATOM 2156 O O . PHE A 1 277 ? 26.071 12.319 29.500 1.00 28.39 277 PHE A O 1
ATOM 2163 N N . GLU A 1 278 ? 25.669 14.519 29.742 1.00 27.58 278 GLU A N 1
ATOM 2164 C CA . GLU A 1 278 ? 25.613 14.549 31.205 1.00 27.58 278 GLU A CA 1
ATOM 2165 C C . GLU A 1 278 ? 24.157 14.796 31.625 1.00 27.58 278 GLU A C 1
ATOM 2167 O O . GLU A 1 278 ? 23.489 15.701 31.124 1.00 27.58 278 GLU A O 1
ATOM 2172 N N . ARG A 1 279 ? 23.652 13.935 32.512 1.00 35.06 279 ARG A N 1
ATOM 2173 C CA . ARG A 1 279 ? 22.383 14.107 33.229 1.00 35.06 279 ARG A CA 1
ATOM 2174 C C . ARG A 1 279 ? 22.656 14.766 34.580 1.00 35.06 279 ARG A C 1
ATOM 2176 O O . ARG A 1 279 ? 23.669 14.439 35.197 1.00 35.06 279 ARG A O 1
ATOM 2183 N N . PRO A 1 280 ? 21.694 15.531 35.097 1.00 43.00 280 PRO A N 1
ATOM 2184 C CA . PRO A 1 280 ? 21.211 15.384 36.464 1.00 43.00 280 PRO A CA 1
ATOM 2185 C C . PRO A 1 280 ? 20.043 14.389 36.507 1.00 43.00 280 PRO A C 1
ATOM 2187 O O . PRO A 1 280 ? 19.120 14.516 35.667 1.00 43.00 280 PRO A O 1
#

InterPro domains:
  IPR046496 Domain of unknown function DUF6589 [PF20231] (9-222)

Organism: Melampsora larici-populina (strain 98AG31 / pathotype 3-4-7) (NCBI:txid747676)

Secondary structure (DSSP, 8-state):
-TTTTT----GGGGSPPHHHHHHHHHHHHHHHHHHHHHHGGGSTTPPPGGGS-----SPPPSSPPP-------PPPPP-S--SSHHHHHHHHHHHHHHHT--HHHHHTS-EEEEE-HHHHHHHHHHHHHTPSPSSTTTTTTTEEEEE-HHHHHHHHHHHHHHHH---TT-TT--SHHHHHHHTT--SS-GGGTT-HHHHHHHHHHHHHHHHHHHHHHHHHH---TTSTTS-------HHHHTTTTT--TTSHHHHHHHHHHHTTTT--S----PPP----

Radius of gyration: 25.51 Å; chains: 1; bounding box: 62×43×68 Å

pLDDT: mean 74.24, std 22.02, range [26.5, 92.31]

Foldseek 3Di:
DVVPPPDDDDPLVVFDDPVRVVLVVQVLQLLLLQLCLVCQVVDPPHDDSVPDDPGNNDRDDDPDDDDDDDPDDDDDDDPFDQQALVRLVSVVVSVCVRVVHDLVVCLVAAAEDADAPRSLVSPVVNLVVCPVPPDSSSSVVRYHYDHHPLNVVQVVLLVVCVVQLWDLVDPPTPGLLVVLVVVPAHSDRVNVVSDSVNSVVSSSSSVSVVSVVVVVVQVVVPVDPPPPPDDDDDDDPPVVCVVVPPQDSSDPVSVVVVVVVVVVVPDDDDDDDDDDDDDD

Sequence (280 aa):
MALADKKSVHLSSFCPTPAEAAHWVSVVKAQVAKALKEYVDHLPGAPDRLKLPSLMTKPPPIDPIDMHLPNIHFLRMIDAPDSSAEGVSRVLDEVIRQIGLDKKKYAESLLVAGGDVGSNQLLKSLRQKRFPPIDSVEGIQWVLSIFGGAHTTWNFTKALLGHHWGKSDNGDDTGAWRSLFALGGEYKKPPATQDFNTIMRSARILHKANLVHIIRSASMYDTNWNACMYLPTLGNSRETFESNHELDLTKAKDCERLVYNNTACSVHDGMLTKPPFERP